Protein AF-0000000072269259 (afdb_homodimer)

Organism: Deinococcus radiodurans (strain ATCC 13939 / DSM 20539 / JCM 16871 / CCUG 27074 / LMG 4051 / NBRC 15346 / NCIMB 9279 / VKM B-1422 / R1) (NCBI:txid243230)

Nearest PDB structures (foldseek):
  3itw-assembly1_A-2  TM=7.228E-01  e=1.023E-06  Micromonospora sp. ML1
  4hc5-assembly2_C  TM=7.328E-01  e=1.085E-06  Sphaerobacter thermophilus DSM 20745
  3itw-assembly1_B-2  TM=7.063E-01  e=7.610E-07  Micromonospora sp. ML1
  2i7r-assembly1_B  TM=7.085E-01  e=9.668E-06  Streptococcus pneumoniae
  2p7m-assembly4_E-3  TM=7.860E-01  e=4.496E-05  Listeria monocytogenes EGD-e

InterPro domains:
  IPR004360 Glyoxalase/fosfomycin resistance/dioxygenase domain [PF00903] (2-115)
  IPR029068 Glyoxalase/Bleomycin resistance protein/Dihydroxybiphenyl dioxygenase [G3DSA:3.10.180.10] (2-119)
  IPR029068 Glyoxalase/Bleomycin resistance protein/Dihydroxybiphenyl dioxygenase [SSF54593] (2-118)
  IPR037523 Vicinal oxygen chelate (VOC), core domain [PS51819] (1-118)
  IPR051785 Methylmalonyl-CoA/ethylmalonyl-CoA epimerase [PTHR43048] (2-118)

Solvent-accessible surface area (backbone atoms only — not comparable to full-atom values): 12601 Å² total; per-residue (Å²): 51,52,58,34,41,31,30,53,28,82,46,59,70,58,44,54,52,52,46,35,75,55,66,28,43,78,76,42,78,44,68,45,96,89,68,35,37,37,35,30,34,34,19,74,89,30,34,43,34,38,30,33,44,90,98,51,72,58,69,58,61,85,48,79,58,30,26,39,32,31,35,32,78,58,47,83,65,46,51,60,54,40,43,75,72,66,41,51,69,80,35,68,83,40,70,37,97,87,62,38,51,26,32,29,30,38,48,87,74,56,36,37,30,36,41,30,42,55,134,51,53,57,34,41,32,31,54,27,83,47,58,71,59,45,53,51,52,46,35,76,57,66,28,43,78,75,42,78,45,69,46,94,89,68,34,38,38,35,31,34,33,19,75,90,31,34,42,34,38,30,34,44,89,97,51,72,58,70,59,62,86,50,78,57,30,26,41,30,31,35,34,79,57,47,83,63,45,51,59,51,41,43,73,71,64,42,51,69,79,36,68,85,39,68,38,98,88,63,40,51,26,33,28,31,40,46,88,72,55,36,38,30,37,41,31,42,54,134

pLDDT: mean 96.37, std 3.42, range [81.69, 98.88]

Foldseek 3Di:
DAAAAEFEDQDVVQLQVQVVLQVWDWPDFDADPVGWTKTWIDQDPYIYIYIHDPPDATDDDQDLVFEAEHEGAPCVVSVVVCVVVPWAWPADWDADPVGWTWTWTAGPRGGIYIYTYDD/DAAAAEFEDQDVVQLQVQVVLQVWDWPDFDADPVGWTKTWIDQDPYIYIYIHDPPDATDDDQDLVFEAEHEGAPCVVSVVVCVVVPWAWPADWDADPVGWTWTWTAGPSGGIYIYTYDD

Sequence (238 aa):
MLKHVSFLTRDLPAILDFYARLGGIVEKDLVTHEGHRRGVIRLGEGKLQFFEVAGETPAPHPHWAEHIALQVRGLRALLPELQAAGVTVTRDLQPSPGGRDMAFVLDPDGRQVELLEADMLKHVSFLTRDLPAILDFYARLGGIVEKDLVTHEGHRRGVIRLGEGKLQFFEVAGETPAPHPHWAEHIALQVRGLRALLPELQAAGVTVTRDLQPSPGGRDMAFVLDPDGRQVELLEAD

Secondary structure (DSSP, 8-state):
-EEEEEEE-S-HHHHHHHHHHTT-EEEEEEE-TTS-EEEEEEETTEEEEEEE-TT-------STTSEEEEEES-HHHHHHHHHHTTPPEEEEEEE-TTSSEEEEEE-TTS-EEEEEE--/-EEEEEEE-S-HHHHHHHHHHTT-EEEEEEE-TTS-EEEEEEETTEEEEEEE-TT-------STTSEEEEEES-HHHHHHHHHHTTPPEEEEEEE-TTSSEEEEEE-TTS-EEEEEE--

Radius of gyration: 17.5 Å; Cα contacts (8 Å, |Δi|>4): 550; chains: 2; bounding box: 45×50×38 Å

Structure (mmCIF, N/CA/C/O backbone):
data_AF-0000000072269259-model_v1
#
loop_
_entity.id
_entity.type
_entity.pdbx_description
1 polymer 'Lactoylglutathione lyase-related protein'
#
loop_
_atom_site.group_PDB
_atom_site.id
_atom_site.type_symbol
_atom_site.label_atom_id
_atom_site.label_alt_id
_atom_site.label_comp_id
_atom_site.label_asym_id
_atom_site.label_entity_id
_atom_site.label_seq_id
_atom_site.pdbx_PDB_ins_code
_atom_site.Cartn_x
_atom_site.Cartn_y
_atom_site.Cartn_z
_atom_site.occupancy
_atom_site.B_iso_or_equiv
_atom_site.auth_seq_id
_atom_site.auth_comp_id
_atom_site.auth_asym_id
_atom_site.auth_atom_id
_atom_site.pdbx_PDB_model_num
ATOM 1 N N . MET A 1 1 ? 2.137 -12.961 4.309 1 95.44 1 MET A N 1
ATOM 2 C CA . MET A 1 1 ? 2.373 -11.766 5.105 1 95.44 1 MET A CA 1
ATOM 3 C C . MET A 1 1 ? 2.752 -10.586 4.215 1 95.44 1 MET A C 1
ATOM 5 O O . MET A 1 1 ? 3.51 -10.742 3.256 1 95.44 1 MET A O 1
ATOM 9 N N . LEU A 1 2 ? 2.258 -9.469 4.555 1 97.94 2 LEU A N 1
ATOM 10 C CA . LEU A 1 2 ? 2.604 -8.266 3.811 1 97.94 2 LEU A CA 1
ATOM 11 C C . LEU A 1 2 ? 4.016 -7.801 4.152 1 97.94 2 LEU A C 1
ATOM 13 O O . LEU A 1 2 ? 4.32 -7.527 5.316 1 97.94 2 LEU A O 1
ATOM 17 N N . LYS A 1 3 ? 4.848 -7.703 3.219 1 97.12 3 LYS A N 1
ATOM 18 C CA . LYS A 1 3 ? 6.223 -7.266 3.449 1 97.12 3 LYS A CA 1
ATOM 19 C C . LYS A 1 3 ? 6.352 -5.754 3.289 1 97.12 3 LYS A C 1
ATOM 21 O O . LYS A 1 3 ? 6.906 -5.078 4.16 1 97.12 3 LYS A O 1
ATOM 26 N N . HIS A 1 4 ? 5.926 -5.305 2.164 1 98.56 4 HIS A N 1
ATOM 27 C CA . HIS A 1 4 ? 5.93 -3.865 1.923 1 98.56 4 HIS A CA 1
ATOM 28 C C . HIS A 1 4 ? 5 -3.496 0.771 1 98.56 4 HIS A C 1
ATOM 30 O O . HIS A 1 4 ? 4.512 -4.375 0.056 1 98.56 4 HIS A O 1
ATOM 36 N N . VAL A 1 5 ? 4.691 -2.273 0.672 1 98.69 5 VAL A N 1
ATOM 37 C CA . VAL A 1 5 ? 4.09 -1.681 -0.519 1 98.69 5 VAL A CA 1
ATOM 38 C C . VAL A 1 5 ? 5.055 -0.672 -1.138 1 98.69 5 VAL A C 1
ATOM 40 O O . VAL A 1 5 ? 5.641 0.153 -0.431 1 98.69 5 VAL A O 1
ATOM 43 N N . SER A 1 6 ? 5.188 -0.76 -2.443 1 98.62 6 SER A N 1
ATOM 44 C CA . SER A 1 6 ? 6.203 0.016 -3.148 1 98.62 6 SER A CA 1
ATOM 45 C C . SER A 1 6 ? 5.566 1.013 -4.109 1 98.62 6 SER A C 1
ATOM 47 O O . SER A 1 6 ? 4.598 0.687 -4.801 1 98.62 6 SER A O 1
ATOM 49 N N . PHE A 1 7 ? 6.207 2.158 -4.164 1 98.19 7 PHE A N 1
ATOM 50 C CA . PHE A 1 7 ? 5.73 3.232 -5.027 1 98.19 7 PHE A CA 1
ATOM 51 C C . PHE A 1 7 ? 6.883 3.855 -5.805 1 98.19 7 PHE A C 1
ATOM 53 O O . PHE A 1 7 ? 8.039 3.783 -5.375 1 98.19 7 PHE A O 1
ATOM 60 N N . LEU A 1 8 ? 6.508 4.465 -6.914 1 97.69 8 LEU A N 1
ATOM 61 C CA . LEU A 1 8 ? 7.422 5.391 -7.57 1 97.69 8 LEU A CA 1
ATOM 62 C C . LEU A 1 8 ? 7.418 6.746 -6.871 1 97.69 8 LEU A C 1
ATOM 64 O O . LEU A 1 8 ? 6.402 7.152 -6.301 1 97.69 8 LEU A O 1
ATOM 68 N N . THR A 1 9 ? 8.5 7.398 -6.941 1 98 9 THR A N 1
ATOM 69 C CA . THR A 1 9 ? 8.602 8.766 -6.441 1 98 9 THR A CA 1
ATOM 70 C C . THR A 1 9 ? 9.445 9.625 -7.379 1 98 9 THR A C 1
ATOM 72 O O . THR A 1 9 ? 10.312 9.109 -8.086 1 98 9 THR A O 1
ATOM 75 N N . ARG A 1 10 ? 9.18 10.906 -7.402 1 97 10 ARG A N 1
ATOM 76 C CA . ARG A 1 10 ? 9.938 11.852 -8.211 1 97 10 ARG A CA 1
ATOM 77 C C . ARG A 1 10 ? 11.156 12.359 -7.449 1 97 10 ARG A C 1
ATOM 79 O O . ARG A 1 10 ? 12.102 12.875 -8.047 1 97 10 ARG A O 1
ATOM 86 N N . ASP A 1 11 ? 11.07 12.281 -6.18 1 97.56 11 ASP A N 1
ATOM 87 C CA . ASP A 1 11 ? 12.078 12.859 -5.297 1 97.56 11 ASP A CA 1
ATOM 88 C C . ASP A 1 11 ? 12.219 12.039 -4.016 1 97.56 11 ASP A C 1
ATOM 90 O O . ASP A 1 11 ? 11.516 12.297 -3.031 1 97.56 11 ASP A O 1
ATOM 94 N N . LEU A 1 12 ? 13.203 11.094 -4.008 1 98.38 12 LEU A N 1
ATOM 95 C CA . LEU A 1 12 ? 13.336 10.117 -2.93 1 98.38 12 LEU A CA 1
ATOM 96 C C . LEU A 1 12 ? 13.641 10.812 -1.605 1 98.38 12 LEU A C 1
ATOM 98 O O . LEU A 1 12 ? 12.984 10.555 -0.596 1 98.38 12 LEU A O 1
ATOM 102 N N . PRO A 1 13 ? 14.562 11.789 -1.557 1 98.19 13 PRO A N 1
ATOM 103 C CA . PRO A 1 13 ? 14.82 12.461 -0.283 1 98.19 13 PRO A CA 1
ATOM 104 C C . PRO A 1 13 ? 13.57 13.141 0.286 1 98.19 13 PRO A C 1
ATOM 106 O O . PRO A 1 13 ? 13.305 13.039 1.485 1 98.19 13 PRO A O 1
ATOM 109 N N . ALA A 1 14 ? 12.773 13.742 -0.505 1 98.19 14 ALA A N 1
ATOM 110 C CA . ALA A 1 14 ? 11.594 14.461 -0.05 1 98.19 14 ALA A CA 1
ATOM 111 C C . ALA A 1 14 ? 10.547 13.508 0.519 1 98.19 14 ALA A C 1
ATOM 113 O O . ALA A 1 14 ? 9.93 13.789 1.548 1 98.19 14 ALA A O 1
ATOM 114 N N . ILE A 1 15 ? 10.375 12.406 -0.165 1 98.62 15 ILE A N 1
ATOM 115 C CA . ILE A 1 15 ? 9.344 11.461 0.26 1 98.62 15 ILE A CA 1
ATOM 116 C C . ILE A 1 15 ? 9.766 10.797 1.568 1 98.62 15 ILE A C 1
ATOM 118 O O . ILE A 1 15 ? 8.938 10.594 2.463 1 98.62 15 ILE A O 1
ATOM 122 N N . LEU A 1 16 ? 11.039 10.438 1.699 1 98.69 16 LEU A N 1
ATOM 123 C CA . LEU A 1 16 ? 11.531 9.828 2.93 1 98.69 16 LEU A CA 1
ATOM 124 C C . LEU A 1 16 ? 11.438 10.805 4.094 1 98.69 16 LEU A C 1
ATOM 126 O O . LEU A 1 16 ? 11.031 10.43 5.199 1 98.69 16 LEU A O 1
ATOM 130 N N . ASP A 1 17 ? 11.758 12.07 3.836 1 98.38 17 ASP A N 1
ATOM 131 C CA . ASP A 1 17 ? 11.656 13.102 4.863 1 98.38 17 ASP A CA 1
ATOM 132 C C . ASP A 1 17 ? 10.219 13.273 5.328 1 98.38 17 ASP A C 1
ATOM 134 O O . ASP A 1 17 ? 9.953 13.406 6.527 1 98.38 17 ASP A O 1
ATOM 138 N N . PHE A 1 18 ? 9.328 13.227 4.406 1 98.75 18 PHE A N 1
ATOM 139 C CA . PHE A 1 18 ? 7.91 13.383 4.715 1 98.75 18 PHE A CA 1
ATOM 140 C C . PHE A 1 18 ? 7.441 12.297 5.676 1 98.75 18 PHE A C 1
ATOM 142 O O . PHE A 1 18 ? 6.867 12.602 6.727 1 98.75 18 PHE A O 1
ATOM 149 N N . TYR A 1 19 ? 7.664 11.07 5.34 1 98.75 19 TYR A N 1
ATOM 150 C CA . TYR A 1 19 ? 7.172 9.977 6.172 1 98.75 19 TYR A CA 1
ATOM 151 C C . TYR A 1 19 ? 7.953 9.883 7.477 1 98.75 19 TYR A C 1
ATOM 153 O O . TYR A 1 19 ? 7.414 9.461 8.5 1 98.75 19 TYR A O 1
ATOM 161 N N . ALA A 1 20 ? 9.242 10.281 7.48 1 98.12 20 ALA A N 1
ATOM 162 C CA . ALA A 1 20 ? 10.008 10.352 8.727 1 98.12 20 ALA A CA 1
ATOM 163 C C . ALA A 1 20 ? 9.375 11.336 9.703 1 98.12 20 ALA A C 1
ATOM 165 O O . ALA A 1 20 ? 9.328 11.086 10.906 1 98.12 20 ALA A O 1
ATOM 166 N N . ARG A 1 21 ? 8.906 12.422 9.188 1 96.88 21 ARG A N 1
ATOM 167 C CA . ARG A 1 21 ? 8.25 13.43 10.008 1 96.88 21 ARG A CA 1
ATOM 168 C C . ARG A 1 21 ? 6.988 12.867 10.664 1 96.88 21 ARG A C 1
ATOM 170 O O . ARG A 1 21 ? 6.555 13.352 11.711 1 96.88 21 ARG A O 1
ATOM 177 N N . LEU A 1 22 ? 6.457 11.852 10.031 1 97.94 22 LEU A N 1
ATOM 178 C CA . LEU A 1 22 ? 5.227 11.25 10.539 1 97.94 22 LEU A CA 1
ATOM 179 C C . LEU A 1 22 ? 5.531 10.055 11.438 1 97.94 22 LEU A C 1
ATOM 181 O O . LEU A 1 22 ? 4.645 9.258 11.734 1 97.94 22 LEU A O 1
ATOM 185 N N . GLY A 1 23 ? 6.762 9.883 11.773 1 96.62 23 GLY A N 1
ATOM 186 C CA . GLY A 1 23 ? 7.152 8.859 12.727 1 96.62 23 GLY A CA 1
ATOM 187 C C . GLY A 1 23 ? 7.832 7.668 12.078 1 96.62 23 GLY A C 1
ATOM 188 O O . GLY A 1 23 ? 8.141 6.676 12.742 1 96.62 23 GLY A O 1
ATOM 189 N N . GLY A 1 24 ? 8.078 7.734 10.82 1 98.19 24 GLY A N 1
ATOM 190 C CA . GLY A 1 24 ? 8.758 6.652 10.125 1 98.19 24 GLY A CA 1
ATOM 191 C C . GLY A 1 24 ? 10.258 6.633 10.383 1 98.19 24 GLY A C 1
ATOM 192 O O . GLY A 1 24 ? 10.844 7.664 10.711 1 98.19 24 GLY A O 1
ATOM 193 N N . ILE A 1 25 ? 10.805 5.422 10.227 1 98.44 25 ILE A N 1
ATOM 194 C CA . ILE A 1 25 ? 12.242 5.227 10.344 1 98.44 25 ILE A CA 1
ATOM 195 C C . ILE A 1 25 ? 12.812 4.816 8.984 1 98.44 25 ILE A C 1
ATOM 197 O O . ILE A 1 25 ? 12.422 3.789 8.422 1 98.44 25 ILE A O 1
ATOM 201 N N . VAL A 1 26 ? 13.75 5.559 8.484 1 98.31 26 VAL A N 1
ATOM 202 C CA . VAL A 1 26 ? 14.398 5.227 7.219 1 98.31 26 VAL A CA 1
ATOM 203 C C . VAL A 1 26 ? 15.352 4.055 7.422 1 98.31 26 VAL A C 1
ATOM 205 O O . VAL A 1 26 ? 16.375 4.188 8.102 1 98.31 26 VAL A O 1
ATOM 208 N N . GLU A 1 27 ? 15.047 2.959 6.801 1 98.12 27 GLU A N 1
ATOM 209 C CA . GLU A 1 27 ? 15.883 1.77 6.945 1 98.12 27 GLU A CA 1
ATOM 210 C C . GLU A 1 27 ? 16.906 1.669 5.816 1 98.12 27 GLU A C 1
ATOM 212 O O . GLU A 1 27 ? 17.984 1.124 6.004 1 98.12 27 GLU A O 1
ATOM 217 N N . LYS A 1 28 ? 16.469 2.111 4.664 1 96.94 28 LYS A N 1
ATOM 218 C CA . LYS A 1 28 ? 17.344 2.057 3.494 1 96.94 28 LYS A CA 1
ATOM 219 C C . LYS A 1 28 ? 17.234 3.334 2.666 1 96.94 28 LYS A C 1
ATOM 221 O O . LYS A 1 28 ? 16.156 3.932 2.576 1 96.94 28 LYS A O 1
ATOM 226 N N . ASP A 1 29 ? 18.234 3.766 2.189 1 97.5 29 ASP A N 1
ATOM 227 C CA . ASP A 1 29 ? 18.422 4.812 1.189 1 97.5 29 ASP A CA 1
ATOM 228 C C . ASP A 1 29 ? 19.672 4.574 0.362 1 97.5 29 ASP A C 1
ATOM 230 O O . ASP A 1 29 ? 20.781 4.957 0.771 1 97.5 29 ASP A O 1
ATOM 234 N N . LEU A 1 30 ? 19.344 3.959 -0.812 1 96.31 30 LEU A N 1
ATOM 235 C CA . LEU A 1 30 ? 20.516 3.477 -1.545 1 96.31 30 LEU A CA 1
ATOM 236 C C . LEU A 1 30 ? 20.234 3.414 -3.041 1 96.31 30 LEU A C 1
ATOM 238 O O . LEU A 1 30 ? 19.094 3.625 -3.471 1 96.31 30 LEU A O 1
ATOM 242 N N . VAL A 1 31 ? 21.328 3.146 -3.76 1 95.25 31 VAL A N 1
ATOM 243 C CA . VAL A 1 31 ? 21.219 2.863 -5.188 1 95.25 31 VAL A CA 1
ATOM 244 C C . VAL A 1 31 ? 21.312 1.357 -5.426 1 95.25 31 VAL A C 1
ATOM 246 O O . VAL A 1 31 ? 22.266 0.712 -4.961 1 95.25 31 VAL A O 1
ATOM 249 N N . THR A 1 32 ? 20.328 0.814 -6.129 1 92.38 32 THR A N 1
ATOM 250 C CA . THR A 1 32 ? 20.328 -0.62 -6.402 1 92.38 32 THR A CA 1
ATOM 251 C C . THR A 1 32 ? 21.406 -0.987 -7.418 1 92.38 32 THR A C 1
ATOM 253 O O . THR A 1 32 ? 22.016 -0.108 -8.023 1 92.38 32 THR A O 1
ATOM 256 N N . HIS A 1 33 ? 21.547 -2.277 -7.59 1 88.94 33 HIS A N 1
ATOM 257 C CA . HIS A 1 33 ? 22.5 -2.766 -8.57 1 88.94 33 HIS A CA 1
ATOM 258 C C . HIS A 1 33 ? 22.094 -2.363 -9.984 1 88.94 33 HIS A C 1
ATOM 260 O O . HIS A 1 33 ? 22.953 -2.195 -10.859 1 88.94 33 HIS A O 1
ATOM 266 N N . GLU A 1 34 ? 20.844 -2.203 -10.234 1 88.19 34 GLU A N 1
ATOM 267 C CA . GLU A 1 34 ? 20.312 -1.843 -11.539 1 88.19 34 GLU A CA 1
ATOM 268 C C . GLU A 1 34 ? 20.406 -0.338 -11.781 1 88.19 34 GLU A C 1
ATOM 270 O O . GLU A 1 34 ? 20.078 0.144 -12.867 1 88.19 34 GLU A O 1
ATOM 275 N N . GLY A 1 35 ? 20.797 0.452 -10.734 1 90.75 35 GLY A N 1
ATOM 276 C CA . GLY A 1 35 ? 21.031 1.878 -10.898 1 90.75 35 GLY A CA 1
ATOM 277 C C . GLY A 1 35 ? 19.844 2.729 -10.461 1 90.75 35 GLY A C 1
ATOM 278 O O . GLY A 1 35 ? 19.828 3.938 -10.703 1 90.75 35 GLY A O 1
ATOM 279 N N . HIS A 1 36 ? 18.891 2.145 -9.836 1 94.12 36 HIS A N 1
ATOM 280 C CA . HIS A 1 36 ? 17.734 2.896 -9.336 1 94.12 36 HIS A CA 1
ATOM 281 C C . HIS A 1 36 ? 17.953 3.307 -7.879 1 94.12 36 HIS A C 1
ATOM 283 O O . HIS A 1 36 ? 18.547 2.564 -7.102 1 94.12 36 HIS A O 1
ATOM 289 N N . ARG A 1 37 ? 17.516 4.453 -7.539 1 97.56 37 ARG A N 1
ATOM 290 C CA . ARG A 1 37 ? 17.5 4.82 -6.129 1 97.56 37 ARG A CA 1
ATOM 291 C C . ARG A 1 37 ? 16.297 4.203 -5.418 1 97.56 37 ARG A C 1
ATOM 293 O O . ARG A 1 37 ? 15.18 4.219 -5.949 1 97.56 37 ARG A O 1
ATOM 300 N N . ARG A 1 38 ? 16.594 3.684 -4.297 1 98.25 38 ARG A N 1
ATOM 301 C CA . ARG A 1 38 ? 15.57 2.982 -3.529 1 98.25 38 ARG A CA 1
ATOM 302 C C . ARG A 1 38 ? 15.625 3.379 -2.057 1 98.25 38 ARG A C 1
ATOM 304 O O . ARG A 1 38 ? 16.703 3.486 -1.478 1 98.25 38 ARG A O 1
ATOM 311 N N . GLY A 1 39 ? 14.484 3.646 -1.492 1 98.69 39 GLY A N 1
ATOM 312 C CA . GLY A 1 39 ? 1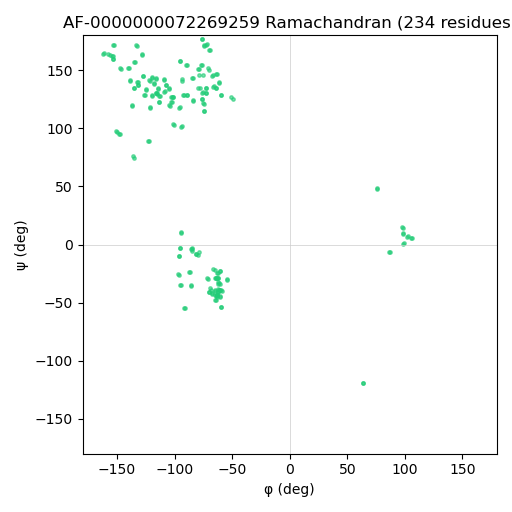4.336 3.896 -0.067 1 98.69 39 GLY A CA 1
ATOM 313 C C . GLY A 1 39 ? 13.266 3.033 0.583 1 98.69 39 GLY A C 1
ATOM 314 O O . GLY A 1 39 ? 12.25 2.729 -0.036 1 98.69 39 GLY A O 1
ATOM 315 N N . VAL A 1 40 ? 13.539 2.668 1.825 1 98.69 40 VAL A N 1
ATOM 316 C CA . VAL A 1 40 ? 12.57 1.922 2.621 1 98.69 40 VAL A CA 1
ATOM 317 C C . VAL A 1 40 ? 12.328 2.641 3.945 1 98.69 40 VAL A C 1
ATOM 319 O O . VAL A 1 40 ? 13.273 3.016 4.641 1 98.69 40 VAL A O 1
ATOM 322 N N . ILE A 1 41 ? 11.117 2.846 4.223 1 98.69 41 ILE A N 1
ATOM 323 C CA . ILE A 1 41 ? 10.742 3.479 5.48 1 98.69 41 ILE A CA 1
ATOM 324 C C . ILE A 1 41 ? 9.859 2.529 6.293 1 98.69 41 ILE A C 1
ATOM 326 O O . ILE A 1 41 ? 8.898 1.969 5.766 1 98.69 41 ILE A O 1
ATOM 330 N N . ARG A 1 42 ? 10.242 2.312 7.543 1 98.5 42 ARG A N 1
ATOM 331 C CA . ARG A 1 42 ? 9.469 1.483 8.469 1 98.5 42 ARG A CA 1
ATOM 332 C C . ARG A 1 42 ? 8.492 2.328 9.273 1 98.5 42 ARG A C 1
ATOM 334 O O . ARG A 1 42 ? 8.867 3.354 9.844 1 98.5 42 ARG A O 1
ATOM 341 N N . LEU A 1 43 ? 7.332 1.938 9.273 1 97.62 43 LEU A N 1
ATOM 342 C CA . LEU A 1 43 ? 6.254 2.537 10.047 1 97.62 43 LEU A CA 1
ATOM 343 C C . LEU A 1 43 ? 5.609 1.507 10.969 1 97.62 43 LEU A C 1
ATOM 345 O O . LEU A 1 43 ? 4.617 0.871 10.602 1 97.62 43 LEU A O 1
ATOM 349 N N . GLY A 1 44 ? 6.145 1.371 12.211 1 95.62 44 GLY A N 1
ATOM 350 C CA . GLY A 1 44 ? 5.789 0.233 13.039 1 95.62 44 GLY A CA 1
ATOM 351 C C . GLY A 1 44 ? 6.227 -1.096 12.453 1 95.62 44 GLY A C 1
ATOM 352 O O . GLY A 1 44 ? 7.398 -1.277 12.117 1 95.62 44 GLY A O 1
ATOM 353 N N . GLU A 1 45 ? 5.328 -1.908 12.203 1 94.31 45 GLU A N 1
ATOM 354 C CA . GLU A 1 45 ? 5.656 -3.213 11.641 1 94.31 45 GLU A CA 1
ATOM 355 C C . GLU A 1 45 ? 5.508 -3.207 10.117 1 94.31 45 GLU A C 1
ATOM 357 O O . GLU A 1 45 ? 5.836 -4.191 9.453 1 94.31 45 GLU A O 1
ATOM 362 N N . GLY A 1 46 ? 4.953 -2.172 9.633 1 97.12 46 GLY A N 1
ATOM 363 C CA . GLY A 1 46 ? 4.766 -2.061 8.195 1 97.12 46 GLY A CA 1
ATOM 364 C C . GLY A 1 46 ? 5.875 -1.29 7.508 1 97.12 46 GLY A C 1
ATOM 365 O O . GLY A 1 46 ? 6.613 -0.541 8.156 1 97.12 46 GLY A O 1
ATOM 366 N N . LYS A 1 47 ? 6.047 -1.522 6.188 1 98.38 47 LYS A N 1
ATOM 367 C CA . LYS A 1 47 ? 7.078 -0.845 5.41 1 98.38 47 LYS A CA 1
ATOM 368 C C . LYS A 1 47 ? 6.512 -0.295 4.105 1 98.38 47 LYS A C 1
ATOM 370 O O . LYS A 1 47 ? 5.691 -0.946 3.457 1 98.38 47 LYS A O 1
ATOM 375 N N . LEU A 1 48 ? 6.945 0.824 3.799 1 98.88 48 LEU A N 1
ATOM 376 C CA . LEU A 1 48 ? 6.801 1.396 2.465 1 98.88 48 LEU A CA 1
ATOM 377 C C . LEU A 1 48 ? 8.141 1.446 1.747 1 98.88 48 LEU A C 1
ATOM 379 O O . LEU A 1 48 ? 9.18 1.708 2.369 1 98.88 48 LEU A O 1
ATOM 383 N N . GLN A 1 49 ? 8.109 1.195 0.521 1 98.81 49 GLN A N 1
ATOM 384 C CA . GLN A 1 49 ? 9.266 1.301 -0.357 1 98.81 49 GLN A CA 1
ATOM 385 C C . GLN A 1 49 ? 9.023 2.312 -1.473 1 98.81 49 GLN A C 1
ATOM 387 O O . GLN A 1 49 ? 7.902 2.436 -1.971 1 98.81 49 GLN A O 1
ATOM 392 N N . PHE A 1 50 ? 10.086 2.994 -1.791 1 98.62 50 PHE A N 1
ATOM 393 C CA . PHE A 1 50 ? 10.008 3.979 -2.865 1 98.62 50 PHE A CA 1
ATOM 394 C C . PHE A 1 50 ? 11.164 3.807 -3.844 1 98.62 50 PHE A C 1
ATOM 396 O O . PHE A 1 50 ? 12.305 3.592 -3.432 1 98.62 50 PHE A O 1
ATOM 403 N N . PHE A 1 51 ? 10.812 3.912 -5.109 1 98.19 51 PHE A N 1
ATOM 404 C CA . PHE A 1 51 ? 11.812 3.904 -6.176 1 98.19 51 PHE A CA 1
ATOM 405 C C . PHE A 1 51 ? 11.812 5.234 -6.918 1 98.19 51 PHE A C 1
ATOM 407 O O . PHE A 1 51 ? 10.758 5.734 -7.316 1 98.19 51 PHE A O 1
ATOM 414 N N . GLU A 1 52 ? 12.93 5.758 -7.059 1 97.81 52 GLU A N 1
ATOM 415 C CA . GLU A 1 52 ? 13.164 6.852 -8 1 97.81 52 GLU A CA 1
ATOM 416 C C . GLU A 1 52 ? 13.828 6.344 -9.281 1 97.81 52 GLU A C 1
ATOM 418 O O . GLU A 1 52 ? 15.008 6 -9.273 1 97.81 52 GLU A O 1
ATOM 423 N N . VAL A 1 53 ? 13.031 6.246 -10.32 1 95.88 53 VAL A N 1
ATOM 424 C CA . VAL A 1 53 ? 13.484 5.68 -11.586 1 95.88 53 VAL A CA 1
ATOM 425 C C . VAL A 1 53 ? 13.5 6.762 -12.664 1 95.88 53 VAL A C 1
ATOM 427 O O . VAL A 1 53 ? 12.484 7.426 -12.898 1 95.88 53 VAL A O 1
ATOM 430 N N . ALA A 1 54 ? 14.602 6.871 -13.305 1 92.5 54 ALA A N 1
ATOM 431 C CA . ALA A 1 54 ? 14.758 7.906 -14.328 1 92.5 54 ALA A CA 1
ATOM 432 C C . ALA A 1 54 ? 13.727 7.738 -15.438 1 92.5 54 ALA A C 1
ATOM 434 O O . ALA A 1 54 ? 13.539 6.633 -15.961 1 92.5 54 ALA A O 1
ATOM 435 N N . GLY A 1 55 ? 13.047 8.82 -15.719 1 91.94 55 GLY A N 1
ATOM 436 C CA . GLY A 1 55 ? 12.102 8.805 -16.828 1 91.94 55 GLY A CA 1
ATOM 437 C C . GLY A 1 55 ? 10.719 8.328 -16.422 1 91.94 55 GLY A C 1
ATOM 438 O O . GLY A 1 55 ? 9.789 8.328 -17.234 1 91.94 55 GLY A O 1
ATOM 439 N N . GLU A 1 56 ? 10.641 7.867 -15.141 1 93.19 56 GLU A N 1
ATOM 440 C CA . GLU A 1 56 ? 9.352 7.395 -14.641 1 93.19 56 GLU A CA 1
ATOM 441 C C . GLU A 1 56 ? 8.75 8.375 -13.633 1 93.19 56 GLU A C 1
ATOM 443 O O . GLU A 1 56 ? 9.469 8.938 -12.805 1 93.19 56 GLU A O 1
ATOM 448 N N . THR A 1 57 ? 7.445 8.594 -13.789 1 91.69 57 THR A N 1
ATOM 449 C CA . THR A 1 57 ? 6.762 9.531 -12.898 1 91.69 57 THR A CA 1
ATOM 450 C C . THR A 1 57 ? 5.574 8.859 -12.219 1 91.69 57 THR A C 1
ATOM 452 O O . THR A 1 57 ? 4.77 8.188 -12.875 1 91.69 57 THR A O 1
ATOM 455 N N . PRO A 1 58 ? 5.52 9.094 -10.898 1 93.06 58 PRO A N 1
ATOM 456 C CA . PRO A 1 58 ? 4.316 8.594 -10.234 1 93.06 58 PRO A CA 1
ATOM 457 C C . PRO A 1 58 ? 3.041 9.273 -10.727 1 93.06 58 PRO A C 1
ATOM 459 O O . PRO A 1 58 ? 3.068 10.445 -11.102 1 93.06 58 PRO A O 1
ATOM 462 N N . ALA A 1 59 ? 1.99 8.508 -10.742 1 90.12 59 ALA A N 1
ATOM 463 C CA . ALA A 1 59 ? 0.664 9.031 -11.055 1 90.12 59 ALA A CA 1
ATOM 464 C C . ALA A 1 59 ? -0.383 8.492 -10.086 1 90.12 59 ALA A C 1
ATOM 466 O O . ALA A 1 59 ? -1.219 7.664 -10.461 1 90.12 59 ALA A O 1
ATOM 467 N N . PRO A 1 60 ? -0.337 9.031 -8.914 1 90.31 60 PRO A N 1
ATOM 468 C CA . PRO A 1 60 ? -1.323 8.508 -7.965 1 90.31 60 PRO A CA 1
ATOM 469 C C . PRO A 1 60 ? -2.758 8.852 -8.359 1 90.31 60 PRO A C 1
ATOM 471 O O . PRO A 1 60 ? -3.004 9.891 -8.977 1 90.31 60 PRO A O 1
ATOM 474 N N . HIS A 1 61 ? -3.584 7.859 -8.016 1 88.81 61 HIS A N 1
ATOM 475 C CA . HIS A 1 61 ? -5.008 8.109 -8.219 1 88.81 61 HIS A CA 1
ATOM 476 C C . HIS A 1 61 ? -5.512 9.203 -7.285 1 88.81 61 HIS A C 1
ATOM 478 O O . HIS A 1 61 ? -5.227 9.18 -6.086 1 88.81 61 HIS A O 1
ATOM 484 N N . PRO A 1 62 ? -6.285 10.102 -7.789 1 86.38 62 PRO A N 1
ATOM 485 C CA . PRO A 1 62 ? -6.672 11.273 -6.996 1 86.38 62 PRO A CA 1
ATOM 486 C C . PRO A 1 62 ? -7.793 10.969 -6.008 1 86.38 62 PRO A C 1
ATOM 488 O O . PRO A 1 62 ? -8.086 11.781 -5.129 1 86.38 62 PRO A O 1
ATOM 491 N N . HIS A 1 63 ? -8.359 9.859 -6.09 1 91.12 63 HIS A N 1
ATOM 492 C CA . HIS A 1 63 ? -9.523 9.531 -5.27 1 91.12 63 HIS A CA 1
ATOM 493 C C . HIS A 1 63 ? -9.117 9.242 -3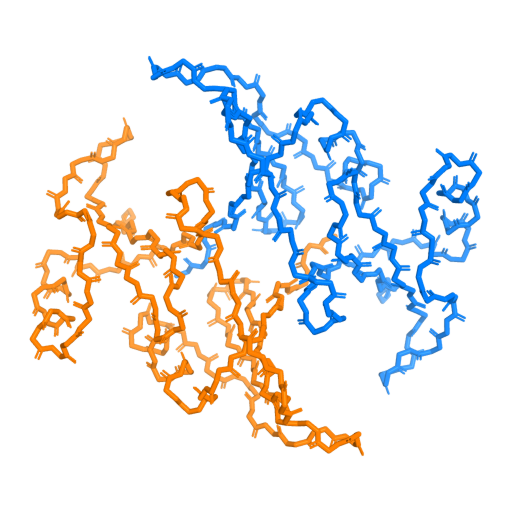.83 1 91.12 63 HIS A C 1
ATOM 495 O O . HIS A 1 63 ? -8.102 8.594 -3.586 1 91.12 63 HIS A O 1
ATOM 501 N N . TRP A 1 64 ? -9.969 9.617 -2.906 1 90 64 TRP A N 1
ATOM 502 C CA . TRP A 1 64 ? -9.695 9.477 -1.481 1 90 64 TRP A CA 1
ATOM 503 C C . TRP A 1 64 ? -9.57 8 -1.099 1 90 64 TRP A C 1
ATOM 505 O O . TRP A 1 64 ? -8.883 7.664 -0.129 1 90 64 TRP A O 1
ATOM 515 N N . ALA A 1 65 ? -10.242 7.199 -1.822 1 94.75 65 ALA A N 1
ATOM 516 C CA . ALA A 1 65 ? -10.258 5.77 -1.52 1 94.75 65 ALA A CA 1
ATOM 517 C C . ALA A 1 65 ? -8.875 5.148 -1.706 1 94.75 65 ALA A C 1
ATOM 519 O O . ALA A 1 65 ? -8.602 4.062 -1.188 1 94.75 65 ALA A O 1
ATOM 520 N N . GLU A 1 66 ? -8.016 5.77 -2.482 1 96.75 66 GLU A N 1
ATOM 521 C CA . GLU A 1 66 ? -6.613 5.391 -2.613 1 96.75 66 GLU A CA 1
ATOM 522 C C . GLU A 1 66 ? -5.734 6.191 -1.657 1 96.75 66 GLU A C 1
ATOM 524 O O . GLU A 1 66 ? -5.48 7.375 -1.887 1 96.75 66 GLU A O 1
ATOM 529 N N . HIS A 1 67 ? -5.363 5.496 -0.554 1 98.25 67 HIS A N 1
ATOM 530 C CA . HIS A 1 67 ? -4.602 6.254 0.433 1 98.25 67 HIS A CA 1
ATOM 531 C C . HIS A 1 67 ? -3.721 5.336 1.272 1 98.25 67 HIS A C 1
ATOM 533 O O . HIS A 1 67 ? -3.893 4.113 1.252 1 98.25 67 HIS A O 1
ATOM 539 N N . ILE A 1 68 ? -2.746 5.934 1.93 1 98.69 68 ILE A N 1
ATOM 540 C CA . ILE A 1 68 ? -1.93 5.32 2.971 1 98.69 68 ILE A CA 1
ATOM 541 C C . ILE A 1 68 ? -2.383 5.816 4.344 1 98.69 68 ILE A C 1
ATOM 543 O O . ILE A 1 68 ? -2.391 7.02 4.602 1 98.69 68 ILE A O 1
ATOM 547 N N . ALA A 1 69 ? -2.748 4.902 5.199 1 98.44 69 ALA A N 1
ATOM 548 C CA . ALA A 1 69 ? -3.248 5.309 6.508 1 98.44 69 ALA A CA 1
ATOM 549 C C . ALA A 1 69 ? -2.184 5.113 7.586 1 98.44 69 ALA A C 1
ATOM 551 O O . ALA A 1 69 ? -1.638 4.016 7.734 1 98.44 69 ALA A O 1
ATOM 552 N N . LEU A 1 70 ? -1.953 6.145 8.297 1 98.44 70 LEU A N 1
ATOM 553 C CA . LEU A 1 70 ? -0.971 6.121 9.383 1 98.44 70 LEU A CA 1
ATOM 554 C C . LEU A 1 70 ? -1.617 6.492 10.711 1 98.44 70 LEU A C 1
ATOM 556 O O . LEU A 1 70 ? -2.473 7.379 10.766 1 98.44 70 LEU A O 1
ATOM 560 N N . GLN A 1 71 ? -1.185 5.82 11.688 1 97.94 71 GLN A N 1
ATOM 561 C CA . GLN A 1 71 ? -1.452 6.281 13.047 1 97.94 71 GLN A CA 1
ATOM 562 C C . GLN A 1 71 ? -0.348 7.215 13.539 1 97.94 71 GLN A C 1
ATOM 564 O O . GLN A 1 71 ? 0.836 6.879 13.453 1 97.94 71 GLN A O 1
ATOM 569 N N . VAL A 1 72 ? -0.737 8.352 14.031 1 98.06 72 VAL A N 1
ATOM 570 C CA . VAL A 1 72 ? 0.221 9.328 14.531 1 98.06 72 VAL A CA 1
ATOM 571 C C . VAL A 1 72 ? -0.172 9.766 15.938 1 98.06 72 VAL A C 1
ATOM 573 O O . VAL A 1 72 ? -1.288 9.5 16.391 1 98.06 72 VAL A O 1
ATOM 576 N N . ARG A 1 73 ? 0.769 10.375 16.625 1 96.38 73 ARG A N 1
ATOM 577 C CA . ARG A 1 73 ? 0.495 10.93 17.953 1 96.38 73 ARG A CA 1
ATOM 578 C C . ARG A 1 73 ? 0.486 12.453 17.906 1 96.38 73 ARG A C 1
ATOM 580 O O . ARG A 1 73 ? 1.366 13.07 17.297 1 96.38 73 ARG A O 1
ATOM 587 N N . GLY A 1 74 ? -0.57 12.984 18.5 1 97.38 74 GLY A N 1
ATOM 588 C CA . GLY A 1 74 ? -0.65 14.43 18.578 1 97.38 74 GLY A CA 1
ATOM 589 C C . GLY A 1 74 ? -1.025 15.086 17.266 1 97.38 74 GLY A C 1
ATOM 590 O O . GLY A 1 74 ? -0.373 16.047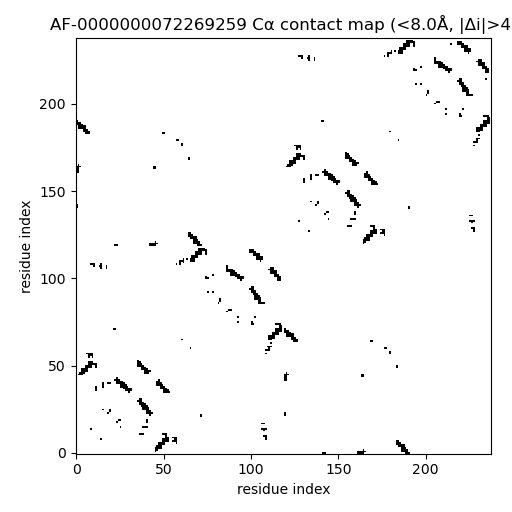 16.828 1 97.38 74 GLY A O 1
ATOM 591 N N . LEU A 1 75 ? -2.055 14.547 16.688 1 98.31 75 LEU A N 1
ATOM 592 C CA . LEU A 1 75 ? -2.471 15 15.375 1 98.31 75 LEU A CA 1
ATOM 593 C C . LEU A 1 75 ? -2.865 16.469 15.398 1 98.31 75 LEU A C 1
ATOM 595 O O . LEU A 1 75 ? -2.557 17.219 14.469 1 98.31 75 LEU A O 1
ATOM 599 N N . ARG A 1 76 ? -3.512 16.906 16.406 1 98.06 76 ARG A N 1
ATOM 600 C CA . ARG A 1 76 ? -3.988 18.281 16.5 1 98.06 76 ARG A CA 1
ATOM 601 C C . ARG A 1 76 ? -2.826 19.266 16.453 1 98.06 76 ARG A C 1
ATOM 603 O O . ARG A 1 76 ? -2.959 20.359 15.914 1 98.06 76 ARG A O 1
ATOM 610 N N . ALA A 1 77 ? -1.726 18.875 17 1 97.88 77 ALA A N 1
ATOM 611 C CA . ALA A 1 77 ? -0.538 19.734 16.969 1 97.88 77 ALA A CA 1
ATOM 612 C C . ALA A 1 77 ? 0.248 19.516 15.672 1 97.88 77 ALA A C 1
ATOM 614 O O . ALA A 1 77 ? 0.838 20.453 15.133 1 97.88 77 ALA A O 1
ATOM 615 N N . LEU A 1 78 ? 0.25 18.328 15.219 1 98 78 LEU A N 1
ATOM 616 C CA . LEU A 1 78 ? 1.037 17.938 14.055 1 98 78 LEU A CA 1
ATOM 617 C C . LEU A 1 78 ? 0.484 18.562 12.781 1 98 78 LEU A C 1
ATOM 619 O O . LEU A 1 78 ? 1.248 19 11.914 1 98 78 LEU A O 1
ATOM 623 N N . LEU A 1 79 ? -0.801 18.672 12.633 1 98.44 79 LEU A N 1
ATOM 624 C CA . LEU A 1 79 ? -1.441 19.062 11.383 1 98.44 79 LEU A CA 1
ATOM 625 C C . LEU A 1 79 ? -1.072 20.5 11.016 1 98.44 79 LEU A C 1
ATOM 627 O O . LEU A 1 79 ? -0.629 20.766 9.898 1 98.44 79 LEU A O 1
ATOM 631 N N . PRO A 1 80 ? -1.158 21.438 11.945 1 98.06 80 PRO A N 1
ATOM 632 C CA . PRO A 1 80 ? -0.731 22.797 11.617 1 98.06 80 PRO A CA 1
ATOM 633 C C . PRO A 1 80 ? 0.751 22.875 11.258 1 98.06 80 PRO A C 1
ATOM 635 O O . PRO A 1 80 ? 1.146 23.703 10.43 1 98.06 80 PRO A O 1
ATOM 638 N N . GLU A 1 81 ? 1.549 22.078 11.867 1 97.94 81 GLU A N 1
ATOM 639 C CA . GLU A 1 81 ? 2.973 22.047 11.539 1 97.94 81 GLU A CA 1
ATOM 640 C C . GLU A 1 81 ? 3.199 21.594 10.102 1 97.94 81 GLU A C 1
ATOM 642 O O . GLU A 1 81 ? 4.043 22.15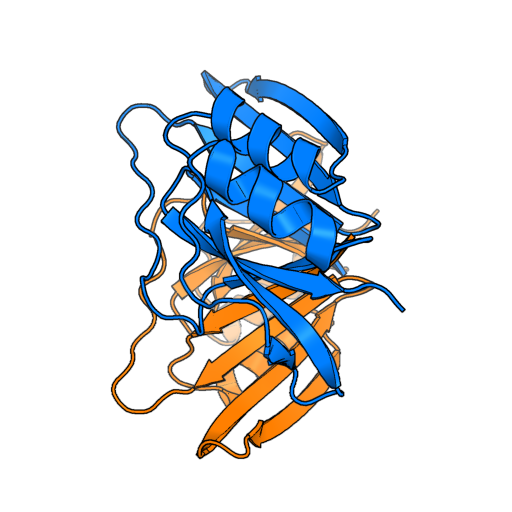6 9.398 1 97.94 81 GLU A O 1
ATOM 647 N N . LEU A 1 82 ? 2.48 20.609 9.766 1 98.12 82 LEU A N 1
ATOM 648 C CA . LEU A 1 82 ? 2.586 20.109 8.398 1 98.12 82 LEU A CA 1
ATOM 649 C C . LEU A 1 82 ? 2.143 21.172 7.395 1 98.12 82 LEU A C 1
ATOM 651 O O . LEU A 1 82 ? 2.801 21.375 6.375 1 98.12 82 LEU A O 1
ATOM 655 N N . GLN A 1 83 ? 1.092 21.812 7.695 1 97.88 83 GLN A N 1
ATOM 656 C CA . GLN A 1 83 ? 0.588 22.875 6.824 1 97.88 83 GLN A CA 1
ATOM 657 C C . GLN A 1 83 ? 1.61 24 6.68 1 97.88 83 GLN A C 1
ATOM 659 O O . GLN A 1 83 ? 1.854 24.484 5.57 1 97.88 83 GLN A O 1
ATOM 664 N N . ALA A 1 84 ? 2.17 24.375 7.75 1 97.88 84 ALA A N 1
ATOM 665 C CA . ALA A 1 84 ? 3.172 25.438 7.746 1 97.88 84 ALA A CA 1
ATOM 666 C C . ALA A 1 84 ? 4.387 25.031 6.91 1 97.88 84 ALA A C 1
ATOM 668 O O . ALA A 1 84 ? 5.047 25.891 6.324 1 97.88 84 ALA A O 1
ATOM 669 N N . ALA A 1 85 ? 4.582 23.75 6.879 1 97.56 85 ALA A N 1
ATOM 670 C CA . ALA A 1 85 ? 5.711 23.219 6.117 1 97.56 85 ALA A CA 1
ATOM 671 C C . ALA A 1 85 ? 5.352 23.047 4.645 1 97.56 85 ALA A C 1
ATOM 673 O O . ALA A 1 85 ? 6.16 22.562 3.855 1 97.56 85 ALA A O 1
ATOM 674 N N . GLY A 1 86 ? 4.121 23.328 4.312 1 97.88 86 GLY A N 1
ATOM 675 C CA . GLY A 1 86 ? 3.736 23.328 2.91 1 97.88 86 GLY A CA 1
ATOM 676 C C . GLY A 1 86 ? 2.988 22.078 2.498 1 97.88 86 GLY A C 1
ATOM 677 O O . GLY A 1 86 ? 2.727 21.859 1.312 1 97.88 86 GLY A O 1
ATOM 678 N N . VAL A 1 87 ? 2.668 21.25 3.408 1 98.44 87 VAL A N 1
ATOM 679 C CA . VAL A 1 87 ? 1.915 20.031 3.107 1 98.44 87 VAL A CA 1
ATOM 680 C C . VAL A 1 87 ? 0.449 20.391 2.859 1 98.44 87 VAL A C 1
ATOM 682 O O . VAL A 1 87 ? -0.163 21.109 3.643 1 98.44 87 VAL A O 1
ATOM 685 N N . THR A 1 88 ? -0.095 19.891 1.78 1 98.06 88 THR A N 1
ATOM 686 C CA . THR A 1 88 ? -1.492 20.125 1.441 1 98.06 88 THR A CA 1
ATOM 687 C C . THR A 1 88 ? -2.416 19.266 2.303 1 98.06 88 THR A C 1
ATOM 689 O O . THR A 1 88 ? -2.275 18.047 2.344 1 98.06 88 THR A O 1
ATOM 692 N N . VAL A 1 89 ? -3.326 19.922 2.951 1 98.06 89 VAL A N 1
ATOM 693 C CA . VAL A 1 89 ? -4.379 19.25 3.701 1 98.06 89 VAL A CA 1
ATOM 694 C C . VAL A 1 89 ? -5.637 19.141 2.842 1 98.06 89 VAL A C 1
ATOM 696 O O . VAL A 1 89 ? -6.219 20.141 2.443 1 98.06 89 VAL A O 1
ATOM 699 N N . THR A 1 90 ? -6.047 17.953 2.564 1 98 90 THR A N 1
ATOM 700 C CA . THR A 1 90 ? -7.195 17.781 1.685 1 98 90 THR A CA 1
ATOM 701 C C . THR A 1 90 ? -8.469 17.578 2.496 1 98 90 THR A C 1
ATOM 703 O O . THR A 1 90 ? -9.578 17.75 1.975 1 98 90 THR A O 1
ATOM 706 N N . ARG A 1 91 ? -8.391 17.109 3.668 1 97.38 91 ARG A N 1
ATOM 707 C CA . ARG A 1 91 ? -9.461 17.047 4.652 1 97.38 91 ARG A CA 1
ATOM 708 C C . ARG A 1 91 ? -8.969 17.453 6.035 1 97.38 91 ARG A C 1
ATOM 710 O O . ARG A 1 91 ? -8.102 16.797 6.613 1 97.38 91 ARG A O 1
ATOM 717 N N . ASP A 1 92 ? -9.578 18.438 6.469 1 98 92 ASP A N 1
ATOM 718 C CA . ASP A 1 92 ? -9.125 18.984 7.746 1 98 92 ASP A CA 1
ATOM 719 C C . ASP A 1 92 ? -9.555 18.094 8.906 1 98 92 ASP A C 1
ATOM 721 O O . ASP A 1 92 ? -10.32 17.141 8.719 1 98 92 ASP A O 1
ATOM 725 N N . LEU A 1 93 ? -9.016 18.453 10.07 1 98.12 93 LEU A N 1
ATOM 726 C CA . LEU A 1 93 ? -9.25 17.672 11.289 1 98.12 93 LEU A CA 1
ATOM 727 C C . LEU A 1 93 ? -10.734 17.422 11.492 1 98.12 93 LEU A C 1
ATOM 729 O O . LEU A 1 93 ? -11.539 18.359 11.477 1 98.12 93 LEU A O 1
ATOM 733 N N . GLN A 1 94 ? -11.062 16.234 11.656 1 97.44 94 GLN A N 1
ATOM 734 C CA . GLN A 1 94 ? -12.438 15.82 11.891 1 97.44 94 GLN A CA 1
ATOM 735 C C . GLN A 1 94 ? -12.492 14.453 12.578 1 97.44 94 GLN A C 1
ATOM 737 O O . GLN A 1 94 ? -11.508 13.719 12.586 1 97.44 94 GLN A O 1
ATOM 742 N N . PRO A 1 95 ? -13.641 14.109 13.148 1 95.31 95 PRO A N 1
ATOM 743 C CA . PRO A 1 95 ? -13.742 12.766 13.727 1 95.31 95 PRO A CA 1
ATOM 744 C C . PRO A 1 95 ? -13.836 11.672 12.656 1 95.31 95 PRO A C 1
ATOM 746 O O . PRO A 1 95 ? -14.5 11.867 11.633 1 95.31 95 PRO A O 1
ATOM 749 N N . SER A 1 96 ? -13.086 10.656 12.867 1 92.62 96 SER A N 1
ATOM 750 C CA . SER A 1 96 ? -13.289 9.461 12.055 1 92.62 96 SER A CA 1
ATOM 751 C C . SER A 1 96 ? -14.609 8.773 12.398 1 92.62 96 SER A C 1
ATOM 753 O O . SER A 1 96 ? -15.266 9.133 13.383 1 92.62 96 SER A O 1
ATOM 755 N N . PRO A 1 97 ? -15.008 7.836 11.562 1 83.62 97 PRO A N 1
ATOM 756 C CA . PRO A 1 97 ? -16.188 7.055 11.953 1 83.62 97 PRO A CA 1
ATOM 757 C C . PRO A 1 97 ? -16.031 6.41 13.328 1 83.62 97 PRO A C 1
ATOM 759 O O . PRO A 1 97 ? -17.016 6.238 14.047 1 83.62 97 PRO A O 1
ATOM 762 N N . GLY A 1 98 ? -14.836 6.074 13.734 1 86.75 98 GLY A N 1
ATOM 763 C CA . GLY A 1 98 ? -14.578 5.469 15.039 1 86.75 98 GLY A CA 1
ATOM 764 C C . GLY A 1 98 ? -14.422 6.488 16.141 1 86.75 98 GLY A C 1
ATOM 765 O O . GLY A 1 98 ? -14.188 6.125 17.297 1 86.75 98 GLY A O 1
ATOM 766 N N . GLY A 1 99 ? -14.422 7.762 15.789 1 90.38 99 GLY A N 1
ATOM 767 C CA . GLY A 1 99 ? -14.438 8.812 16.797 1 90.38 99 GLY A CA 1
ATOM 768 C C . GLY A 1 99 ? -13.062 9.398 17.062 1 90.38 99 GLY A C 1
ATOM 769 O O . GLY A 1 99 ? -12.922 10.305 17.891 1 90.38 99 GLY A O 1
ATOM 770 N N . ARG A 1 100 ? -12.117 8.938 16.375 1 94.75 100 ARG A N 1
ATOM 771 C CA . ARG A 1 100 ? -10.773 9.469 16.562 1 94.75 100 ARG A CA 1
ATOM 772 C C . ARG A 1 100 ? -10.523 10.656 15.633 1 94.75 100 ARG A C 1
ATOM 774 O O . ARG A 1 100 ? -11.117 10.742 14.555 1 94.75 100 ARG A O 1
ATOM 781 N N . ASP A 1 101 ? -9.641 11.508 16.031 1 97.81 101 ASP A N 1
ATOM 782 C CA . ASP A 1 101 ? -9.234 12.602 15.148 1 97.81 101 ASP A CA 1
ATOM 783 C C . ASP A 1 101 ? -8.602 12.062 13.867 1 97.81 101 ASP A C 1
ATOM 785 O O . ASP A 1 101 ? -7.789 11.141 13.914 1 97.81 101 ASP A O 1
ATOM 789 N N . MET A 1 102 ? -8.945 12.664 12.828 1 98.31 102 MET A N 1
ATOM 790 C CA . MET A 1 102 ? -8.469 12.219 11.516 1 98.31 102 MET A CA 1
ATOM 791 C C . MET A 1 102 ? -8.281 13.414 10.578 1 98.31 102 MET A C 1
ATOM 793 O O . MET A 1 102 ? -8.977 14.414 10.695 1 98.31 102 MET A O 1
ATOM 797 N N . ALA A 1 103 ? -7.402 13.305 9.688 1 98.38 103 ALA A N 1
ATOM 798 C CA . ALA A 1 103 ? -7.188 14.25 8.594 1 98.38 103 ALA A CA 1
ATOM 799 C C . ALA A 1 103 ? -6.555 13.562 7.387 1 98.38 103 ALA A C 1
ATOM 801 O O . ALA A 1 103 ? -6.031 12.453 7.504 1 98.38 103 ALA A O 1
ATOM 802 N N . PHE A 1 104 ? -6.68 14.156 6.262 1 98.44 104 PHE A N 1
ATOM 803 C CA . PHE A 1 104 ? -5.977 13.695 5.066 1 98.44 104 PHE A CA 1
ATOM 804 C C . PHE A 1 104 ? -5.027 14.773 4.555 1 98.44 104 PHE A C 1
ATOM 806 O O . PHE A 1 104 ? -5.375 15.953 4.527 1 98.44 104 PHE A O 1
ATOM 813 N N . VAL A 1 105 ? -3.889 14.352 4.168 1 98.5 105 VAL A N 1
ATOM 814 C CA . VAL A 1 105 ? -2.9 15.219 3.543 1 98.5 105 VAL A CA 1
ATOM 815 C C . VAL A 1 105 ? -2.342 14.555 2.287 1 98.5 105 VAL A C 1
ATOM 817 O O . VAL A 1 105 ? -2.645 13.391 2.006 1 98.5 105 VAL A O 1
ATOM 820 N N . LEU A 1 106 ? -1.577 15.297 1.529 1 98.31 106 LEU A N 1
ATOM 821 C CA . LEU A 1 106 ? -0.887 14.734 0.373 1 98.31 106 LEU A CA 1
ATOM 822 C C . LEU A 1 106 ? 0.6 14.555 0.663 1 98.31 106 LEU A C 1
ATOM 824 O O . LEU A 1 106 ? 1.23 15.43 1.26 1 98.31 106 LEU A O 1
ATOM 828 N N . ASP A 1 107 ? 1.094 13.406 0.291 1 98.31 107 ASP A N 1
ATOM 829 C CA . ASP A 1 107 ? 2.547 13.281 0.365 1 98.31 107 ASP A CA 1
ATOM 830 C C . ASP A 1 107 ? 3.219 14.016 -0.793 1 98.31 107 ASP A C 1
ATOM 832 O O . ASP A 1 107 ? 2.543 14.602 -1.64 1 98.31 107 ASP A O 1
ATOM 836 N N . PRO A 1 108 ? 4.504 14.094 -0.89 1 97.88 108 PRO A N 1
ATOM 837 C CA . PRO A 1 108 ? 5.207 14.922 -1.871 1 97.88 108 PRO A CA 1
ATOM 838 C C . PRO A 1 108 ? 4.879 14.539 -3.312 1 97.88 108 PRO A C 1
ATOM 840 O O . PRO A 1 108 ? 5.07 15.344 -4.227 1 97.88 108 PRO A O 1
ATOM 843 N N . ASP A 1 109 ? 4.422 13.273 -3.51 1 97.5 109 ASP A N 1
ATOM 844 C CA . ASP A 1 109 ? 4.117 12.82 -4.863 1 97.5 109 ASP A CA 1
ATOM 845 C C . ASP A 1 109 ? 2.631 12.984 -5.176 1 97.5 109 ASP A C 1
ATOM 847 O O . ASP A 1 109 ? 2.184 12.648 -6.273 1 97.5 109 ASP A O 1
ATOM 851 N N . GLY A 1 110 ? 1.86 13.438 -4.164 1 97.12 110 GLY A N 1
ATOM 852 C CA . GLY A 1 110 ? 0.448 13.695 -4.387 1 97.12 110 GLY A CA 1
ATOM 853 C C . GLY A 1 110 ? -0.448 12.555 -3.941 1 97.12 110 GLY A C 1
ATOM 854 O O . GLY A 1 110 ? -1.636 12.531 -4.273 1 97.12 110 GLY A O 1
ATOM 855 N N . ARG A 1 111 ? 0.05 11.672 -3.188 1 97.56 111 ARG A N 1
ATOM 856 C CA . ARG A 1 111 ? -0.764 10.578 -2.668 1 97.56 111 ARG A CA 1
ATOM 857 C C . ARG A 1 111 ? -1.505 11 -1.404 1 97.56 111 ARG A C 1
ATOM 859 O O . ARG A 1 111 ? -0.943 11.68 -0.548 1 97.56 111 ARG A O 1
ATOM 866 N N . GLN A 1 112 ? -2.719 10.461 -1.334 1 98.25 112 GLN A N 1
ATOM 867 C CA . GLN A 1 112 ? -3.484 10.711 -0.116 1 98.25 112 GLN A CA 1
ATOM 868 C C . GLN A 1 112 ? -2.918 9.914 1.059 1 98.25 112 GLN A C 1
ATOM 870 O O . GLN A 1 112 ? -2.672 8.711 0.942 1 98.25 112 GLN A O 1
ATOM 875 N N . VAL A 1 113 ? -2.721 10.625 2.129 1 98.69 113 VAL A N 1
ATOM 876 C CA . VAL A 1 113 ? -2.309 10.016 3.389 1 98.69 113 VAL A CA 1
ATOM 877 C C . VAL A 1 113 ? -3.332 10.336 4.477 1 98.69 113 VAL A C 1
ATOM 879 O O . VAL A 1 113 ? -3.594 11.508 4.766 1 98.69 113 VAL A O 1
ATOM 882 N N . GLU A 1 114 ? -3.896 9.312 4.957 1 98.69 114 GLU A N 1
ATOM 883 C CA . GLU A 1 114 ? -4.781 9.453 6.109 1 98.69 114 GLU A CA 1
ATOM 884 C C . GLU A 1 114 ? -3.992 9.445 7.414 1 98.69 114 GLU A C 1
ATOM 886 O O . GLU A 1 114 ? -3.221 8.516 7.672 1 98.69 114 GLU A O 1
ATOM 891 N N . LEU A 1 115 ? -4.16 10.453 8.172 1 98.62 115 LEU A N 1
ATOM 892 C CA . LEU A 1 115 ? -3.568 10.523 9.508 1 98.62 115 LEU A CA 1
ATOM 893 C C . LEU A 1 115 ? -4.621 10.289 10.578 1 9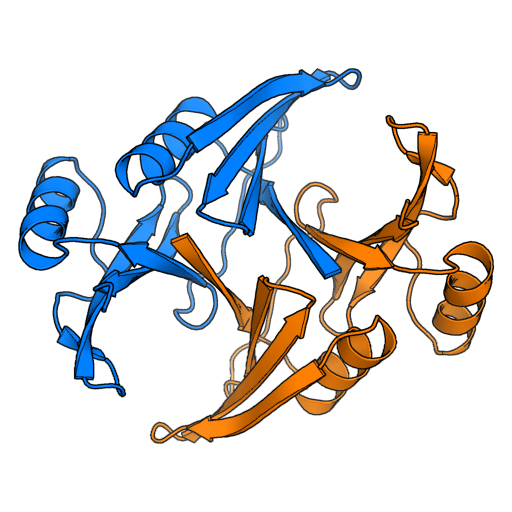8.62 115 LEU A C 1
ATOM 895 O O . LEU A 1 115 ? -5.621 11.008 10.648 1 98.62 115 LEU A O 1
ATOM 899 N N . LEU A 1 116 ? -4.395 9.297 11.328 1 98.25 116 LEU A N 1
ATOM 900 C CA . LEU A 1 116 ? -5.301 8.93 12.406 1 98.25 116 LEU A CA 1
ATOM 901 C C . LEU A 1 116 ? -4.613 9.055 13.766 1 98.25 116 LEU A C 1
ATOM 903 O O . LEU A 1 116 ? -3.512 8.539 13.961 1 98.25 116 LEU A O 1
ATOM 907 N N . GLU A 1 117 ? -5.285 9.711 14.648 1 98.31 117 GLU A N 1
ATOM 908 C CA . GLU A 1 117 ? -4.73 9.836 15.992 1 98.31 117 GLU A CA 1
ATOM 909 C C . GLU A 1 117 ? -4.617 8.477 16.672 1 98.31 117 GLU A C 1
ATOM 911 O O . GLU A 1 117 ? -5.562 7.688 16.656 1 98.31 117 GLU A O 1
ATOM 916 N N . ALA A 1 118 ? -3.441 8.266 17.297 1 93.75 118 ALA A N 1
ATOM 917 C CA . ALA A 1 118 ? -3.207 7.012 18 1 93.75 118 ALA A CA 1
ATOM 918 C C . ALA A 1 118 ? -4.043 6.945 19.281 1 93.75 118 ALA A C 1
ATOM 920 O O . ALA A 1 118 ? -4.441 7.977 19.828 1 93.75 118 ALA A O 1
ATOM 921 N N . ASP A 1 119 ? -4.414 5.672 19.719 1 81.81 119 ASP A N 1
ATOM 922 C CA . ASP A 1 119 ? -5.152 5.465 20.953 1 81.81 119 ASP A CA 1
ATOM 923 C C . ASP A 1 119 ? -4.367 5.984 22.156 1 81.81 119 ASP A C 1
ATOM 925 O O . ASP A 1 119 ? -3.133 5.988 22.141 1 81.81 119 ASP A O 1
ATOM 929 N N . MET B 1 1 ? 2.682 4.703 12.812 1 95.62 1 MET B N 1
ATOM 930 C CA . MET B 1 1 ? 2.533 3.303 12.43 1 95.62 1 MET B CA 1
ATOM 931 C C . MET B 1 1 ? 1.637 3.164 11.211 1 95.62 1 MET B C 1
ATOM 933 O O . MET B 1 1 ? 0.615 3.846 11.102 1 95.62 1 MET B O 1
ATOM 937 N N . LEU B 1 2 ? 2.004 2.303 10.367 1 98 2 LEU B N 1
ATOM 938 C CA . LEU B 1 2 ? 1.186 2.041 9.188 1 98 2 LEU B CA 1
ATOM 939 C C . LEU B 1 2 ? -0.054 1.233 9.555 1 98 2 LEU B C 1
ATOM 941 O O . LEU B 1 2 ? 0.056 0.124 10.078 1 98 2 LEU B O 1
ATOM 945 N N . LYS B 1 3 ? -1.17 1.725 9.305 1 97.19 3 LYS B N 1
ATOM 946 C CA . LYS B 1 3 ? -2.412 1.024 9.617 1 97.19 3 LYS B CA 1
ATOM 947 C C . LYS B 1 3 ? -2.867 0.164 8.438 1 97.19 3 LYS B C 1
ATOM 949 O O . LYS B 1 3 ? -3.184 -1.016 8.609 1 97.19 3 LYS B O 1
ATOM 954 N N . HIS B 1 4 ? -2.979 0.805 7.324 1 98.56 4 HIS B N 1
ATOM 955 C CA . HIS B 1 4 ? -3.338 0.078 6.113 1 98.56 4 HIS B CA 1
ATOM 956 C C . HIS B 1 4 ? -2.992 0.882 4.863 1 98.56 4 HIS B C 1
ATOM 958 O O . HIS B 1 4 ? -2.648 2.062 4.957 1 98.56 4 HIS B O 1
ATOM 964 N N . VAL B 1 5 ? -2.967 0.239 3.762 1 98.69 5 VAL B N 1
ATOM 965 C CA . VAL B 1 5 ? -2.973 0.874 2.447 1 98.69 5 VAL B CA 1
ATOM 966 C C . VAL B 1 5 ? -4.27 0.531 1.715 1 98.69 5 VAL B C 1
ATOM 968 O O . VAL B 1 5 ? -4.688 -0.628 1.691 1 98.69 5 VAL B O 1
ATOM 971 N N . SER B 1 6 ? -4.859 1.555 1.134 1 98.62 6 SER B N 1
ATOM 972 C CA . SER B 1 6 ? -6.191 1.413 0.548 1 98.62 6 SER B CA 1
ATOM 973 C C . SER B 1 6 ? -6.152 1.625 -0.962 1 98.62 6 SER B C 1
ATOM 975 O O . SER B 1 6 ? -5.469 2.527 -1.451 1 98.62 6 SER B O 1
ATOM 977 N N . PHE B 1 7 ? -6.977 0.825 -1.619 1 98.19 7 PHE B N 1
ATOM 978 C CA . PHE B 1 7 ? -7.062 0.89 -3.072 1 98.19 7 PHE B CA 1
ATOM 979 C C . PHE B 1 7 ? -8.516 0.87 -3.531 1 98.19 7 PHE B C 1
ATOM 981 O O . PHE B 1 7 ? -9.391 0.378 -2.814 1 98.19 7 PHE B O 1
ATOM 988 N N . LEU B 1 8 ? -8.695 1.396 -4.73 1 97.75 8 LEU B N 1
ATOM 989 C CA . LEU B 1 8 ? -9.945 1.137 -5.445 1 97.75 8 LEU B CA 1
ATOM 990 C C . LEU B 1 8 ? -9.922 -0.246 -6.086 1 97.75 8 LEU B C 1
ATOM 992 O O . LEU B 1 8 ? -8.859 -0.746 -6.465 1 97.75 8 LEU B O 1
ATOM 996 N N . THR B 1 9 ? -11.055 -0.812 -6.223 1 98 9 THR B N 1
ATOM 997 C CA . THR B 1 9 ? -11.211 -2.068 -6.945 1 98 9 THR B CA 1
ATOM 998 C C . THR B 1 9 ? -12.484 -2.059 -7.781 1 98 9 THR B C 1
ATOM 1000 O O . THR B 1 9 ? -13.445 -1.358 -7.453 1 98 9 THR B O 1
ATOM 1003 N N . ARG B 1 10 ? -12.484 -2.793 -8.859 1 97 10 ARG B N 1
ATOM 1004 C CA . ARG B 1 10 ? -13.656 -2.92 -9.727 1 97 10 ARG B CA 1
ATOM 1005 C C . ARG B 1 10 ? -14.57 -4.039 -9.242 1 97 10 ARG B C 1
ATOM 1007 O O . ARG B 1 10 ? -15.75 -4.082 -9.594 1 97 10 ARG B O 1
ATOM 1014 N N . ASP B 1 11 ? -13.984 -4.934 -8.531 1 97.56 11 ASP B N 1
ATOM 1015 C CA . ASP B 1 11 ? -14.68 -6.148 -8.109 1 97.56 11 ASP B CA 1
ATOM 1016 C C . ASP B 1 11 ? -14.18 -6.625 -6.75 1 97.56 11 ASP B C 1
ATOM 1018 O O . ASP B 1 11 ? -13.219 -7.395 -6.668 1 97.56 11 ASP B O 1
ATOM 1022 N N . LEU B 1 12 ? -14.906 -6.215 -5.66 1 98.38 12 LEU B N 1
ATOM 1023 C CA . LEU B 1 12 ? -14.445 -6.438 -4.293 1 98.38 12 LEU B CA 1
ATOM 1024 C C . LEU B 1 12 ? -14.367 -7.926 -3.984 1 98.38 12 LEU B C 1
ATOM 1026 O O . LEU B 1 12 ? -13.344 -8.406 -3.484 1 98.38 12 LEU B O 1
ATOM 1030 N N . PRO B 1 13 ? -15.359 -8.75 -4.348 1 98.19 13 PRO B N 1
ATOM 1031 C CA . PRO B 1 13 ? -15.242 -10.18 -4.078 1 98.19 13 PRO B CA 1
ATOM 1032 C C . PRO B 1 13 ? -14.023 -10.812 -4.742 1 98.19 13 PRO B C 1
ATOM 1034 O O . PRO B 1 13 ? -13.312 -11.602 -4.121 1 98.19 13 PRO B O 1
ATOM 1037 N N . ALA B 1 14 ? -13.695 -10.453 -5.922 1 98.19 14 ALA B N 1
ATOM 1038 C CA . ALA B 1 14 ? -12.578 -11.039 -6.664 1 98.19 14 ALA B CA 1
ATOM 1039 C C . ALA B 1 14 ? -11.242 -10.672 -6.023 1 98.19 14 ALA B C 1
ATOM 1041 O O . ALA B 1 14 ? -10.352 -11.516 -5.914 1 98.19 14 ALA B O 1
ATOM 1042 N N . ILE B 1 15 ? -11.148 -9.422 -5.629 1 98.62 15 ILE B N 1
ATOM 1043 C CA . ILE B 1 15 ? -9.883 -8.961 -5.074 1 98.62 15 ILE B CA 1
ATOM 1044 C C . ILE B 1 15 ? -9.648 -9.602 -3.709 1 98.62 15 ILE B C 1
ATOM 1046 O O . ILE B 1 15 ? -8.531 -9.992 -3.383 1 98.62 15 ILE B O 1
ATOM 1050 N N . LEU B 1 16 ? -10.695 -9.703 -2.887 1 98.69 16 LEU B N 1
ATOM 1051 C CA . LEU B 1 16 ? -10.562 -10.336 -1.579 1 98.69 16 LEU B CA 1
ATOM 1052 C C . LEU B 1 16 ? -10.227 -11.82 -1.722 1 98.69 16 LEU B C 1
ATOM 1054 O O . LEU B 1 16 ? -9.383 -12.336 -0.993 1 98.69 16 LEU B O 1
ATOM 1058 N N . ASP B 1 17 ? -10.844 -12.477 -2.693 1 98.38 17 ASP B N 1
ATOM 1059 C CA . ASP B 1 17 ? -10.555 -13.883 -2.957 1 98.38 17 ASP B CA 1
ATOM 1060 C C . ASP B 1 17 ? -9.102 -14.086 -3.373 1 98.38 17 ASP B C 1
ATOM 1062 O O . ASP B 1 17 ? -8.445 -15.023 -2.924 1 98.38 17 ASP B O 1
ATOM 1066 N N . PHE B 1 18 ? -8.633 -13.203 -4.16 1 98.75 18 PHE B N 1
ATOM 1067 C CA . PHE B 1 18 ? -7.262 -13.273 -4.645 1 98.75 18 PHE B CA 1
ATOM 1068 C C . PHE B 1 18 ? -6.273 -13.234 -3.482 1 98.75 18 PHE B C 1
ATOM 1070 O O . PHE B 1 18 ? -5.418 -14.109 -3.355 1 98.75 18 PHE B O 1
ATOM 1077 N N . TYR B 1 19 ? -6.379 -12.242 -2.645 1 98.75 19 TYR B N 1
ATOM 1078 C CA . TYR B 1 19 ? -5.422 -12.086 -1.557 1 98.75 19 TYR B CA 1
ATOM 1079 C C . TYR B 1 19 ? -5.629 -13.156 -0.491 1 98.75 19 TYR B C 1
ATOM 1081 O O . TYR B 1 19 ? -4.684 -13.562 0.185 1 98.75 19 TYR B O 1
ATOM 1089 N N . ALA B 1 20 ? -6.875 -13.656 -0.323 1 98.12 20 ALA B N 1
ATOM 1090 C CA . ALA B 1 20 ? -7.121 -14.773 0.583 1 98.12 20 ALA B CA 1
ATOM 1091 C C . ALA B 1 20 ? -6.363 -16.016 0.131 1 98.12 20 ALA B C 1
ATOM 1093 O O . ALA B 1 20 ? -5.828 -16.766 0.958 1 98.12 20 ALA B O 1
ATOM 1094 N N . ARG B 1 21 ? -6.312 -16.219 -1.131 1 96.88 21 ARG B N 1
ATOM 1095 C CA . ARG B 1 21 ? -5.586 -17.359 -1.696 1 96.88 21 ARG B CA 1
ATOM 1096 C C . ARG B 1 21 ? -4.098 -17.266 -1.384 1 96.88 21 ARG B C 1
ATOM 1098 O O . ARG B 1 21 ? -3.402 -18.281 -1.345 1 96.88 21 ARG B O 1
ATOM 1105 N N . LEU B 1 22 ? -3.682 -16.047 -1.158 1 97.94 22 LEU B N 1
ATOM 1106 C CA . LEU B 1 22 ? -2.266 -15.828 -0.892 1 97.94 22 LEU B CA 1
ATOM 1107 C C . LEU B 1 22 ? -1.99 -15.812 0.608 1 97.94 22 LEU B C 1
ATOM 1109 O O . LEU B 1 22 ? -0.924 -15.375 1.044 1 97.94 22 LEU B O 1
ATOM 1113 N N . GLY B 1 23 ? -2.943 -16.188 1.37 1 96.5 23 GLY B N 1
ATOM 1114 C CA . GLY B 1 23 ? -2.758 -16.344 2.805 1 96.5 23 GLY B CA 1
ATOM 1115 C C . GLY B 1 23 ? -3.4 -15.219 3.605 1 96.5 23 GLY B C 1
ATOM 1116 O O . GLY B 1 23 ? -3.246 -15.156 4.828 1 96.5 23 GLY B O 1
ATOM 1117 N N . GLY B 1 24 ? -4.102 -14.352 2.967 1 98.12 24 GLY B N 1
ATOM 1118 C CA . GLY B 1 24 ? -4.781 -13.273 3.666 1 98.12 24 GLY B CA 1
ATOM 1119 C C . GLY B 1 24 ? -6.043 -13.719 4.379 1 98.12 24 GLY B C 1
ATOM 1120 O O . GLY B 1 24 ? -6.648 -14.727 4.004 1 98.12 24 GLY B O 1
ATOM 1121 N N . ILE B 1 25 ? -6.363 -12.938 5.418 1 98.44 25 ILE B N 1
ATOM 1122 C CA . ILE B 1 25 ? -7.594 -13.164 6.164 1 98.44 25 ILE B CA 1
ATOM 1123 C C . ILE B 1 25 ? -8.547 -11.984 5.961 1 98.44 25 ILE B C 1
ATOM 1125 O O . ILE B 1 25 ? -8.211 -10.844 6.293 1 98.44 25 ILE B O 1
ATOM 1129 N N . VAL B 1 26 ? -9.719 -12.242 5.48 1 98.31 26 VAL B N 1
ATOM 1130 C CA . VAL B 1 26 ? -10.719 -11.195 5.289 1 98.31 26 VAL B CA 1
ATOM 1131 C C . VAL B 1 26 ? -11.297 -10.781 6.641 1 98.31 26 VAL B C 1
ATOM 1133 O O . VAL B 1 26 ? -11.992 -11.562 7.293 1 98.31 26 VAL B O 1
ATOM 1136 N N . GLU B 1 27 ? -11.055 -9.57 7.016 1 98.12 27 GLU B N 1
ATOM 1137 C CA . GLU B 1 27 ? -11.547 -9.078 8.305 1 98.12 27 GLU B CA 1
ATOM 1138 C C . GLU B 1 27 ? -12.875 -8.352 8.148 1 98.12 27 GLU B C 1
ATOM 1140 O O . GLU B 1 27 ? -13.695 -8.352 9.062 1 98.12 27 GLU B O 1
ATOM 1145 N N . LYS B 1 28 ? -12.984 -7.691 7.031 1 97 28 LYS B N 1
ATOM 1146 C CA . LYS B 1 28 ? -14.203 -6.934 6.77 1 97 28 LYS B CA 1
ATOM 1147 C C . LYS B 1 28 ? -14.648 -7.094 5.316 1 97 28 LYS B C 1
ATOM 1149 O O . LYS B 1 28 ? -13.812 -7.207 4.418 1 97 28 LYS B O 1
ATOM 1154 N N . ASP B 1 29 ? -15.82 -7.188 5.117 1 97.56 29 ASP B N 1
ATOM 1155 C CA . ASP B 1 29 ? -16.547 -7.125 3.852 1 97.56 29 ASP B CA 1
ATOM 1156 C C . ASP B 1 29 ? -17.969 -6.582 4.055 1 97.56 29 ASP B C 1
ATOM 1158 O O . ASP B 1 29 ? -18.875 -7.332 4.402 1 97.56 29 ASP B O 1
ATOM 1162 N N . LEU B 1 30 ? -18 -5.25 3.77 1 96.31 30 LEU B N 1
ATOM 1163 C CA . LEU B 1 30 ? -19.234 -4.605 4.176 1 96.31 30 LEU B CA 1
ATOM 1164 C C . LEU B 1 30 ? -19.531 -3.387 3.305 1 96.31 30 LEU B C 1
ATOM 1166 O O . LEU B 1 30 ? -18.688 -2.99 2.486 1 96.31 30 LEU B O 1
ATOM 1170 N N . VAL B 1 31 ? -20.734 -2.879 3.523 1 95.25 31 VAL B N 1
ATOM 1171 C CA . VAL B 1 31 ? -21.125 -1.603 2.928 1 95.25 31 VAL B CA 1
ATOM 1172 C C . VAL B 1 31 ? -21.016 -0.494 3.973 1 95.25 31 VAL B C 1
ATOM 1174 O O . VAL B 1 31 ? -21.578 -0.609 5.066 1 95.25 31 VAL B O 1
ATOM 1177 N N . THR B 1 32 ? -20.297 0.559 3.625 1 92.25 32 THR B N 1
ATOM 1178 C CA . THR B 1 32 ? -20.125 1.67 4.555 1 92.25 32 THR B CA 1
ATOM 1179 C C . THR B 1 32 ? -21.406 2.475 4.688 1 92.25 32 THR B C 1
ATOM 1181 O O . THR B 1 32 ? -22.359 2.26 3.934 1 92.25 32 THR B O 1
ATOM 1184 N N . HIS B 1 33 ? -21.375 3.381 5.625 1 88.94 33 HIS B N 1
ATOM 1185 C CA . HIS B 1 33 ? -22.516 4.258 5.824 1 88.94 33 HIS B CA 1
ATOM 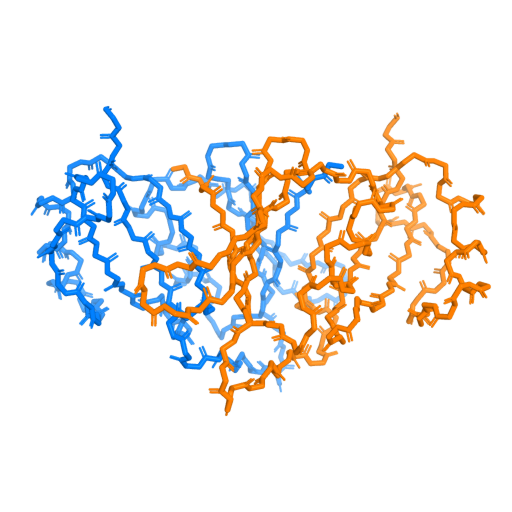1186 C C . HIS B 1 33 ? -22.75 5.148 4.609 1 88.94 33 HIS B C 1
ATOM 1188 O O . HIS B 1 33 ? -23.891 5.543 4.332 1 88.94 33 HIS B O 1
ATOM 1194 N N . GLU B 1 34 ? -21.734 5.457 3.893 1 88 34 GLU B N 1
ATOM 1195 C CA . GLU B 1 34 ? -21.797 6.316 2.715 1 88 34 GLU B CA 1
ATOM 1196 C C . GLU B 1 34 ? -22.25 5.531 1.485 1 88 34 GLU B C 1
ATOM 1198 O O . GLU B 1 34 ? -22.453 6.109 0.414 1 88 34 GLU B O 1
ATOM 1203 N N . GLY B 1 35 ? -22.359 4.18 1.604 1 90.62 35 GLY B N 1
ATOM 1204 C CA . GLY B 1 35 ? -22.906 3.361 0.528 1 90.62 35 GLY B CA 1
ATOM 1205 C C . GLY B 1 35 ? -21.828 2.715 -0.322 1 90.62 35 GLY B C 1
ATOM 1206 O O . GLY B 1 35 ? -22.109 2.143 -1.374 1 90.62 35 GLY B O 1
ATOM 1207 N N . HIS B 1 36 ? -20.625 2.793 0.086 1 94.06 36 HIS B N 1
ATOM 1208 C CA . HIS B 1 36 ? -19.531 2.148 -0.639 1 94.06 36 HIS B CA 1
ATOM 1209 C C . HIS B 1 36 ? -19.25 0.753 -0.089 1 94.06 36 HIS B C 1
ATOM 1211 O O . HIS B 1 36 ? -19.375 0.521 1.116 1 94.06 36 HIS B O 1
ATOM 1217 N N . ARG B 1 37 ? -18.969 -0.148 -0.942 1 97.56 37 ARG B N 1
ATOM 1218 C CA . ARG B 1 37 ? -18.484 -1.44 -0.467 1 97.56 37 ARG B CA 1
ATOM 1219 C C . ARG B 1 37 ? -17 -1.365 -0.074 1 97.56 37 ARG B C 1
ATOM 1221 O O . ARG B 1 37 ? -16.203 -0.767 -0.787 1 97.56 37 ARG B O 1
ATOM 1228 N N . ARG B 1 38 ? -16.75 -1.943 1.043 1 98.25 38 ARG B N 1
ATOM 1229 C CA . ARG B 1 38 ? -15.391 -1.896 1.599 1 98.25 38 ARG B CA 1
ATOM 1230 C C . ARG B 1 38 ? -14.969 -3.264 2.115 1 98.25 38 ARG B C 1
ATOM 1232 O O . ARG B 1 38 ? -15.75 -3.963 2.762 1 98.25 38 ARG B O 1
ATOM 1239 N N . GLY B 1 39 ? -13.766 -3.658 1.789 1 98.69 39 GLY B N 1
ATOM 1240 C CA . GLY B 1 39 ? -13.141 -4.859 2.316 1 98.69 39 GLY B CA 1
ATOM 1241 C C . GLY B 1 39 ? -11.773 -4.609 2.918 1 98.69 39 GLY B C 1
ATOM 1242 O O . GLY B 1 39 ? -11.023 -3.764 2.432 1 98.69 39 GLY B O 1
ATOM 1243 N N . VAL B 1 40 ? -11.492 -5.359 3.971 1 98.69 40 VAL B N 1
ATOM 1244 C CA . VAL B 1 40 ? -10.18 -5.309 4.602 1 98.69 40 VAL B CA 1
ATOM 1245 C C . VAL B 1 40 ? -9.594 -6.719 4.688 1 98.69 40 VAL B C 1
ATOM 1247 O O . VAL B 1 40 ? -10.266 -7.648 5.137 1 98.69 40 VAL B O 1
ATOM 1250 N N . ILE B 1 41 ? -8.43 -6.84 4.242 1 98.69 41 ILE B N 1
ATOM 1251 C CA . ILE B 1 41 ? -7.73 -8.125 4.301 1 98.69 41 ILE B CA 1
ATOM 1252 C C . ILE B 1 41 ? -6.453 -7.973 5.125 1 98.69 41 ILE B C 1
ATOM 1254 O O . ILE B 1 41 ? -5.664 -7.051 4.898 1 98.69 41 ILE B O 1
ATOM 1258 N N . ARG B 1 42 ? -6.285 -8.844 6.098 1 98.5 42 ARG B N 1
ATOM 1259 C CA . ARG B 1 42 ? -5.086 -8.875 6.934 1 98.5 42 ARG B CA 1
ATOM 1260 C C . ARG B 1 42 ? -4.051 -9.836 6.363 1 98.5 42 ARG B C 1
ATOM 1262 O O . ARG B 1 42 ? -4.371 -10.984 6.039 1 98.5 42 ARG B O 1
ATOM 1269 N N . LEU B 1 43 ? -2.926 -9.383 6.227 1 97.62 43 LEU B N 1
ATOM 1270 C CA . LEU B 1 43 ? -1.762 -10.148 5.789 1 97.62 43 LEU B CA 1
ATOM 1271 C C . LEU B 1 43 ? -0.642 -10.078 6.82 1 97.62 43 LEU B C 1
ATOM 1273 O O . LEU B 1 43 ? 0.238 -9.219 6.73 1 97.62 43 LEU B O 1
ATOM 1277 N N . GLY B 1 44 ? -0.633 -11.023 7.793 1 95.56 44 GLY B N 1
ATOM 1278 C CA . GLY B 1 44 ? 0.214 -10.867 8.961 1 95.56 44 GLY B CA 1
ATOM 1279 C C . GLY B 1 44 ? -0.156 -9.664 9.812 1 95.56 44 GLY B C 1
ATOM 1280 O O . GLY B 1 44 ? -1.312 -9.516 10.211 1 95.56 44 GLY B O 1
ATOM 1281 N N . GLU B 1 45 ? 0.719 -8.812 9.945 1 94.25 45 GLU B N 1
ATOM 1282 C CA . GLU B 1 45 ? 0.452 -7.621 10.75 1 94.25 45 GLU B CA 1
ATOM 1283 C C . GLU B 1 45 ? 0.014 -6.453 9.875 1 94.25 45 GLU B C 1
ATOM 1285 O O . GLU B 1 45 ? -0.334 -5.383 10.383 1 94.25 45 GLU B O 1
ATOM 1290 N N . GLY B 1 46 ? 0.135 -6.629 8.609 1 97.12 46 GLY B N 1
ATOM 1291 C CA . GLY B 1 46 ? -0.258 -5.578 7.684 1 97.12 46 GLY B CA 1
ATOM 1292 C C . GLY B 1 46 ? -1.667 -5.75 7.152 1 97.12 46 GLY B C 1
ATOM 1293 O O . GLY B 1 46 ? -2.234 -6.844 7.219 1 97.12 46 GLY B O 1
ATOM 1294 N N . LYS B 1 47 ? -2.275 -4.637 6.688 1 98.38 47 LYS B N 1
ATOM 1295 C CA . LYS B 1 47 ? -3.631 -4.664 6.145 1 98.38 47 LYS B CA 1
ATOM 1296 C C . LYS B 1 47 ? -3.705 -3.924 4.812 1 98.38 47 LYS B C 1
ATOM 1298 O O . LYS B 1 47 ? -3.084 -2.873 4.645 1 98.38 47 LYS B O 1
ATOM 1303 N N . LEU B 1 48 ? -4.43 -4.48 3.957 1 98.81 48 LEU B N 1
ATOM 1304 C CA . LEU B 1 48 ? -4.902 -3.811 2.75 1 98.81 48 LEU B CA 1
ATOM 1305 C C . LEU B 1 48 ? -6.402 -3.545 2.83 1 98.81 48 LEU B C 1
ATOM 1307 O O . LEU B 1 48 ? -7.156 -4.367 3.352 1 98.81 48 LEU B O 1
ATOM 1311 N N . GLN B 1 49 ? -6.773 -2.451 2.355 1 98.81 49 GLN B N 1
ATOM 1312 C CA . GLN B 1 49 ? -8.18 -2.066 2.234 1 98.81 49 GLN B CA 1
ATOM 1313 C C . GLN B 1 49 ? -8.555 -1.819 0.778 1 98.81 49 GLN B C 1
ATOM 1315 O O . GLN B 1 49 ? -7.746 -1.316 -0.003 1 98.81 49 GLN B O 1
ATOM 1320 N N . PHE B 1 50 ? -9.773 -2.207 0.478 1 98.62 50 PHE B N 1
ATOM 1321 C CA . PHE B 1 50 ? -10.281 -2.002 -0.873 1 98.62 50 PHE B CA 1
ATOM 1322 C C . PHE B 1 50 ? -11.664 -1.368 -0.839 1 98.62 50 PHE B C 1
ATOM 1324 O O . PHE B 1 50 ? -12.516 -1.754 -0.03 1 98.62 50 PHE B O 1
ATOM 1331 N N . PHE B 1 51 ? -11.836 -0.411 -1.722 1 98.25 51 PHE B N 1
ATOM 1332 C CA . PHE B 1 51 ? -13.133 0.218 -1.921 1 98.25 51 PHE B CA 1
ATOM 1333 C C . PHE B 1 51 ? -13.664 -0.065 -3.322 1 98.25 51 PHE B C 1
ATOM 1335 O O . PHE B 1 51 ? -12.945 0.11 -4.309 1 98.25 51 PHE B O 1
ATOM 1342 N N . GLU B 1 52 ? -14.82 -0.498 -3.389 1 97.81 52 GLU B N 1
ATOM 1343 C CA . GLU B 1 52 ? -15.586 -0.52 -4.629 1 97.81 52 GLU B CA 1
ATOM 1344 C C . GLU B 1 52 ? -16.578 0.646 -4.691 1 97.81 52 GLU B C 1
ATOM 1346 O O . GLU B 1 52 ? -17.594 0.646 -3.994 1 97.81 52 GLU B O 1
ATOM 1351 N N . VAL B 1 53 ? -16.203 1.64 -5.457 1 95.88 53 VAL B N 1
ATOM 1352 C CA . VAL B 1 53 ? -16.984 2.871 -5.547 1 95.88 53 VAL B CA 1
ATOM 1353 C C . VAL B 1 53 ? -17.594 2.998 -6.938 1 95.88 53 VAL B C 1
ATOM 1355 O O . VAL B 1 53 ? -16.875 2.945 -7.941 1 95.88 53 VAL B O 1
ATOM 1358 N N . ALA B 1 54 ? -18.859 3.205 -6.961 1 92.25 54 ALA B N 1
ATOM 1359 C CA . ALA B 1 54 ? -19.578 3.295 -8.234 1 92.25 54 ALA B CA 1
ATOM 1360 C C . ALA B 1 54 ? -19.016 4.434 -9.086 1 92.25 54 ALA B C 1
ATOM 1362 O O . ALA B 1 54 ? -18.844 5.551 -8.602 1 92.25 54 ALA B O 1
ATOM 1363 N N . GLY B 1 55 ? -18.703 4.098 -10.32 1 91.88 55 GLY B N 1
ATOM 1364 C CA . GLY B 1 55 ? -18.25 5.113 -11.258 1 91.88 55 GLY B CA 1
ATOM 1365 C C . GLY B 1 55 ? -16.766 5.363 -11.188 1 91.88 55 GLY B C 1
ATOM 1366 O O . GLY B 1 55 ? -16.219 6.152 -11.969 1 91.88 55 GLY B O 1
ATOM 1367 N N . GLU B 1 56 ? -16.141 4.707 -10.195 1 93.19 56 GLU B N 1
ATOM 1368 C CA . GLU B 1 56 ? -14.695 4.863 -10.047 1 93.19 56 GLU B CA 1
ATOM 1369 C C . GLU B 1 56 ? -13.953 3.598 -10.469 1 93.19 56 GLU B C 1
ATOM 1371 O O . GLU B 1 56 ? -14.406 2.486 -10.18 1 93.19 56 GLU B O 1
ATOM 1376 N N . THR B 1 57 ? -12.852 3.809 -11.203 1 91.81 57 THR B N 1
ATOM 1377 C CA . THR B 1 57 ? -12.07 2.676 -11.688 1 91.81 57 THR B CA 1
ATOM 1378 C C . THR B 1 57 ? -10.617 2.793 -11.25 1 91.81 57 THR B C 1
ATOM 1380 O O . THR B 1 57 ? -10.008 3.854 -11.391 1 91.81 57 THR B O 1
ATOM 1383 N N . PRO B 1 58 ? -10.133 1.645 -10.734 1 93.12 58 PRO B N 1
ATOM 1384 C CA . PRO B 1 58 ? -8.695 1.673 -10.445 1 93.12 58 PRO B CA 1
ATOM 1385 C C . PRO B 1 58 ? -7.844 1.855 -11.703 1 93.12 58 PRO B C 1
ATOM 1387 O O . PRO B 1 58 ? -8.234 1.408 -12.781 1 93.12 58 PRO B O 1
ATOM 1390 N N . ALA B 1 59 ? -6.746 2.537 -11.5 1 89.94 59 ALA B N 1
ATOM 1391 C CA . ALA B 1 59 ? -5.754 2.688 -12.562 1 89.94 59 ALA B CA 1
ATOM 1392 C C . ALA B 1 59 ? -4.34 2.486 -12.023 1 89.94 59 ALA B C 1
ATOM 1394 O O . ALA B 1 59 ? -3.572 3.445 -11.906 1 89.94 59 ALA B O 1
ATOM 1395 N N . PRO B 1 60 ? -4.039 1.236 -11.812 1 90.12 60 PRO B N 1
ATOM 1396 C CA . PRO B 1 60 ? -2.689 1.027 -11.281 1 90.12 60 PRO B CA 1
ATOM 1397 C C . PRO B 1 60 ? -1.597 1.39 -12.289 1 90.12 60 PRO B C 1
ATOM 1399 O O . PRO B 1 60 ? -1.795 1.252 -13.492 1 90.12 60 PRO B O 1
ATOM 1402 N N . HIS B 1 61 ? -0.543 1.914 -11.648 1 88 61 HIS B N 1
ATOM 1403 C CA . HIS B 1 61 ? 0.625 2.188 -12.477 1 88 61 HIS B CA 1
ATOM 1404 C C . HIS B 1 61 ? 1.231 0.897 -13.023 1 88 61 HIS B C 1
ATOM 1406 O O . HIS B 1 61 ? 1.412 -0.068 -12.273 1 88 61 HIS B O 1
ATOM 1412 N N . PRO B 1 62 ? 1.588 0.874 -14.258 1 85.62 62 PRO B N 1
ATOM 1413 C CA . PRO B 1 62 ? 2.029 -0.372 -14.891 1 85.62 62 PRO B CA 1
ATOM 1414 C C . PRO B 1 62 ? 3.473 -0.732 -14.539 1 85.62 62 PRO B C 1
ATOM 1416 O O . PRO B 1 62 ? 3.92 -1.847 -14.82 1 85.62 62 PRO B O 1
ATOM 1419 N N . HIS B 1 63 ? 4.137 0.095 -13.891 1 90.94 63 HIS B N 1
ATOM 1420 C CA . HIS B 1 63 ? 5.559 -0.097 -13.641 1 90.94 63 HIS B CA 1
ATOM 1421 C C . HIS B 1 63 ? 5.789 -1.085 -12.5 1 90.94 63 HIS B C 1
ATOM 1423 O O . HIS B 1 63 ? 5.066 -1.067 -11.5 1 90.94 63 HIS B O 1
ATOM 1429 N N . TRP B 1 64 ? 6.848 -1.854 -12.617 1 90 64 TRP B N 1
ATOM 1430 C CA . TRP B 1 64 ? 7.172 -2.891 -11.641 1 90 64 TRP B CA 1
ATOM 1431 C C . TRP B 1 64 ? 7.461 -2.281 -10.273 1 90 64 TRP B C 1
ATOM 1433 O O . TRP B 1 64 ? 7.266 -2.93 -9.242 1 90 64 TRP B O 1
ATOM 1443 N N . ALA B 1 65 ? 7.934 -1.099 -10.289 1 94.69 65 ALA B N 1
ATOM 1444 C CA . ALA B 1 65 ? 8.328 -0.427 -9.055 1 94.69 65 ALA B CA 1
ATOM 1445 C C . ALA B 1 65 ? 7.109 -0.149 -8.172 1 94.69 65 ALA B C 1
ATOM 1447 O O . ALA B 1 65 ? 7.25 0.099 -6.973 1 94.69 65 ALA B O 1
ATOM 1448 N N . GLU B 1 66 ? 5.918 -0.127 -8.727 1 96.75 66 GLU B N 1
ATOM 1449 C CA . GLU B 1 66 ? 4.66 -0.041 -7.992 1 96.75 66 GLU B CA 1
ATOM 1450 C C . GLU B 1 66 ? 4.066 -1.426 -7.75 1 96.75 66 GLU B C 1
ATOM 1452 O O . GLU B 1 66 ? 3.52 -2.041 -8.664 1 96.75 66 GLU B O 1
ATOM 1457 N N . HIS B 1 67 ? 4.289 -1.887 -6.496 1 98.25 67 HIS B N 1
ATOM 1458 C CA . HIS B 1 67 ? 3.826 -3.248 -6.25 1 98.25 67 HIS B CA 1
ATOM 1459 C C . HIS B 1 67 ? 3.508 -3.465 -4.777 1 98.25 67 HIS B C 1
ATOM 1461 O O . HIS B 1 67 ? 3.887 -2.652 -3.93 1 98.25 67 HIS B O 1
ATOM 1467 N N . ILE B 1 68 ? 2.742 -4.516 -4.512 1 98.62 68 ILE B N 1
ATOM 1468 C CA . ILE B 1 68 ? 2.504 -5.062 -3.182 1 98.62 68 ILE B CA 1
ATOM 1469 C C . ILE B 1 68 ? 3.342 -6.324 -2.984 1 98.62 68 ILE B C 1
ATOM 1471 O O . ILE B 1 68 ? 3.229 -7.277 -3.76 1 98.62 68 ILE B O 1
ATOM 1475 N N . ALA B 1 69 ? 4.168 -6.324 -1.971 1 98.44 69 ALA B N 1
ATOM 1476 C CA . ALA B 1 69 ? 5.035 -7.48 -1.754 1 98.44 69 ALA B CA 1
ATOM 1477 C C . ALA B 1 69 ? 4.504 -8.367 -0.629 1 98.44 69 ALA B C 1
ATOM 1479 O O . ALA B 1 69 ? 4.262 -7.887 0.481 1 98.44 69 ALA B O 1
ATOM 1480 N N . LEU B 1 70 ? 4.367 -9.602 -0.948 1 98.44 70 LEU B N 1
ATOM 1481 C CA . LEU B 1 70 ? 3.883 -10.578 0.017 1 98.44 70 LEU B CA 1
ATOM 1482 C C . LEU B 1 70 ? 4.902 -11.695 0.213 1 98.44 70 LEU B C 1
ATOM 1484 O O . LEU B 1 70 ? 5.535 -12.141 -0.748 1 98.44 70 LEU B O 1
ATOM 1488 N N . GLN B 1 71 ? 5.008 -12.086 1.422 1 97.94 71 GLN B N 1
ATOM 1489 C CA . GLN B 1 71 ? 5.68 -13.352 1.703 1 97.94 71 GLN B CA 1
ATOM 1490 C C . GL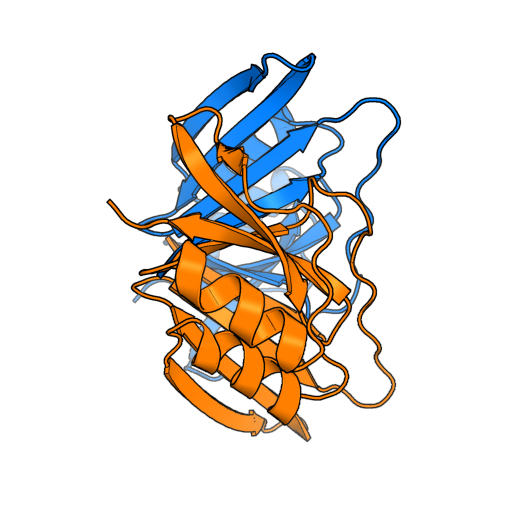N B 1 71 ? 4.691 -14.516 1.679 1 97.94 71 GLN B C 1
ATOM 1492 O O . GLN B 1 71 ? 3.641 -14.461 2.324 1 97.94 71 GLN B O 1
ATOM 1497 N N . VAL B 1 72 ? 5.023 -15.539 0.937 1 98.06 72 VAL B N 1
ATOM 1498 C CA . VAL B 1 72 ? 4.16 -16.703 0.823 1 98.06 72 VAL B CA 1
ATOM 1499 C C . VAL B 1 72 ? 4.969 -17.969 1.106 1 98.06 72 VAL B C 1
ATOM 1501 O O . VAL B 1 72 ? 6.199 -17.938 1.141 1 98.06 72 VAL B O 1
ATOM 1504 N N . ARG B 1 73 ? 4.266 -19.047 1.378 1 96.44 73 ARG B N 1
ATOM 1505 C CA . ARG B 1 73 ? 4.906 -20.344 1.564 1 96.44 73 ARG B CA 1
ATOM 1506 C C . ARG B 1 73 ? 4.625 -21.266 0.386 1 96.44 73 ARG B C 1
ATOM 1508 O O . ARG B 1 73 ? 3.486 -21.359 -0.08 1 96.44 73 ARG B O 1
ATOM 1515 N N . GLY B 1 74 ? 5.703 -21.859 -0.09 1 97.38 74 GLY B N 1
ATOM 1516 C CA . GLY B 1 74 ? 5.547 -22.828 -1.165 1 97.38 74 GLY B CA 1
ATOM 1517 C C . GLY B 1 74 ? 5.277 -22.188 -2.512 1 97.38 74 GLY B C 1
ATOM 1518 O O . GLY B 1 74 ? 4.352 -22.578 -3.223 1 97.38 74 GLY B O 1
ATOM 1519 N N . LEU B 1 75 ? 6.09 -21.219 -2.787 1 98.31 75 LEU B N 1
ATOM 1520 C CA . LEU B 1 75 ? 5.891 -20.438 -4 1 98.31 75 LEU B CA 1
ATOM 1521 C C . LEU B 1 75 ? 6 -21.312 -5.242 1 98.31 75 LEU B C 1
ATOM 1523 O O . LEU B 1 75 ? 5.238 -21.141 -6.195 1 98.31 75 LEU B O 1
ATOM 1527 N N . ARG B 1 76 ? 6.891 -22.219 -5.273 1 98.06 76 ARG B N 1
ATOM 1528 C CA . ARG B 1 76 ? 7.113 -23.062 -6.441 1 98.06 76 ARG B CA 1
ATOM 1529 C C . ARG B 1 76 ? 5.863 -23.875 -6.773 1 98.06 76 ARG B C 1
ATOM 1531 O O . ARG B 1 76 ? 5.582 -24.141 -7.945 1 98.06 76 ARG B O 1
ATOM 1538 N N . ALA B 1 77 ? 5.129 -24.25 -5.785 1 97.88 77 ALA B N 1
ATOM 1539 C CA . ALA B 1 77 ? 3.883 -24.969 -6.004 1 97.88 77 ALA B CA 1
ATOM 1540 C C . ALA B 1 77 ? 2.723 -24.016 -6.242 1 97.88 77 ALA B C 1
ATOM 1542 O O . ALA B 1 77 ? 1.812 -24.312 -7.02 1 97.88 77 ALA B O 1
ATOM 1543 N N . LEU B 1 78 ? 2.752 -22.938 -5.578 1 98 78 LEU B N 1
ATOM 1544 C CA . LEU B 1 78 ? 1.672 -21.953 -5.609 1 98 78 LEU B CA 1
ATOM 1545 C C . LEU B 1 78 ? 1.582 -21.281 -6.98 1 98 78 LEU B C 1
ATOM 1547 O O . LEU B 1 78 ? 0.484 -21.047 -7.488 1 98 78 LEU B O 1
ATOM 1551 N N . LEU B 1 79 ? 2.682 -20.984 -7.617 1 98.44 79 LEU B N 1
ATOM 1552 C CA . LEU B 1 79 ? 2.723 -20.172 -8.828 1 98.44 79 LEU B CA 1
ATOM 1553 C C . LEU B 1 79 ? 1.99 -20.875 -9.969 1 98.44 79 LEU B C 1
ATOM 1555 O O . LEU B 1 79 ? 1.12 -20.281 -10.609 1 98.44 79 LEU B O 1
ATOM 1559 N N . PRO B 1 80 ? 2.236 -22.156 -10.234 1 98.06 80 PRO B N 1
ATOM 1560 C CA . PRO B 1 80 ? 1.477 -22.844 -11.281 1 98.06 80 PRO B CA 1
ATOM 1561 C C . PRO B 1 80 ? -0.019 -22.906 -10.977 1 98.06 80 PRO B C 1
ATOM 1563 O O . PRO B 1 80 ? -0.839 -22.859 -11.898 1 98.06 80 PRO B O 1
ATOM 1566 N N . GLU B 1 81 ? -0.365 -22.984 -9.734 1 98 81 GLU B N 1
ATOM 1567 C CA . GLU B 1 81 ? -1.774 -22.984 -9.352 1 98 81 GLU B CA 1
ATOM 1568 C C . GLU B 1 81 ? -2.439 -21.656 -9.703 1 98 81 GLU B C 1
ATOM 1570 O O . GLU B 1 81 ? -3.572 -21.641 -10.188 1 98 81 GLU B O 1
ATOM 1575 N N . LEU B 1 82 ? -1.742 -20.656 -9.406 1 98.19 82 LEU B N 1
ATOM 1576 C CA . LEU B 1 82 ? -2.26 -19.328 -9.727 1 98.19 82 LEU B CA 1
ATOM 1577 C C . LEU B 1 82 ? -2.424 -19.156 -11.234 1 98.19 82 LEU B C 1
ATOM 1579 O O . LEU B 1 82 ? -3.443 -18.641 -11.695 1 98.19 82 LEU B O 1
ATOM 1583 N N . GLN B 1 83 ? -1.473 -19.594 -11.953 1 97.88 83 GLN B N 1
ATOM 1584 C CA . GLN B 1 83 ? -1.531 -19.516 -13.406 1 97.88 83 GLN B CA 1
ATOM 1585 C C . GLN B 1 83 ? -2.721 -20.297 -13.953 1 97.88 83 GLN B C 1
ATOM 1587 O O . GLN B 1 83 ? -3.445 -19.812 -14.828 1 97.88 83 GLN B O 1
ATOM 1592 N N . ALA B 1 84 ? -2.889 -21.438 -13.445 1 97.88 84 ALA B N 1
ATOM 1593 C CA . ALA B 1 84 ? -3.994 -22.297 -13.875 1 97.88 84 ALA B CA 1
ATOM 1594 C C . ALA B 1 84 ? -5.34 -21.641 -13.57 1 97.88 84 ALA B C 1
ATOM 1596 O O . ALA B 1 84 ? -6.32 -21.859 -14.289 1 97.88 84 ALA B O 1
ATOM 1597 N N . ALA B 1 85 ? -5.309 -20.844 -12.547 1 97.56 85 ALA B N 1
ATOM 1598 C CA . ALA B 1 85 ? -6.527 -20.156 -12.141 1 97.56 85 ALA B CA 1
ATOM 1599 C C . ALA B 1 85 ? -6.719 -18.875 -12.945 1 97.56 85 ALA B C 1
ATOM 1601 O O . ALA B 1 85 ? -7.66 -18.109 -12.695 1 97.56 85 ALA B O 1
ATOM 1602 N N . GLY B 1 86 ? -5.762 -18.562 -13.789 1 97.88 86 GLY B N 1
ATOM 1603 C CA . GLY B 1 86 ? -5.938 -17.438 -14.695 1 97.88 86 GLY B CA 1
ATOM 1604 C C . GLY B 1 86 ? -5.188 -16.188 -14.25 1 97.88 86 GLY B C 1
ATOM 1605 O O . GLY B 1 86 ? -5.355 -15.117 -14.836 1 97.88 86 GLY B O 1
ATOM 1606 N N . VAL B 1 87 ? -4.402 -16.297 -13.258 1 98.44 87 VAL B N 1
ATOM 1607 C CA . VAL B 1 87 ? -3.611 -15.164 -12.789 1 98.44 87 VAL B CA 1
ATOM 1608 C C . VAL B 1 87 ? -2.434 -14.93 -13.727 1 98.44 87 VAL B C 1
ATOM 1610 O O . VAL B 1 87 ? -1.713 -15.867 -14.078 1 98.44 87 VAL B O 1
ATOM 1613 N N . THR B 1 88 ? -2.252 -13.695 -14.148 1 98.06 88 THR B N 1
ATOM 1614 C CA . THR B 1 88 ? -1.151 -13.344 -15.031 1 98.06 88 THR B CA 1
ATOM 1615 C C . THR B 1 88 ? 0.165 -13.273 -14.266 1 98.06 88 THR B C 1
ATOM 1617 O O . THR B 1 88 ? 0.273 -12.562 -13.266 1 98.06 88 THR B O 1
ATOM 1620 N N . VAL B 1 89 ? 1.12 -14.023 -14.742 1 98.06 89 VAL B N 1
ATOM 1621 C CA . VAL B 1 89 ? 2.48 -13.961 -14.219 1 98.06 89 VAL B CA 1
ATOM 1622 C C . VAL B 1 89 ? 3.322 -13.008 -15.07 1 98.06 89 VAL B C 1
ATOM 1624 O O . VAL B 1 89 ? 3.518 -13.242 -16.266 1 98.06 89 VAL B O 1
ATOM 1627 N N . THR B 1 90 ? 3.807 -11.969 -14.477 1 98 90 THR B N 1
ATOM 1628 C CA . THR B 1 90 ? 4.555 -10.977 -15.242 1 98 90 THR B CA 1
ATOM 1629 C C . THR B 1 90 ? 6.055 -11.234 -15.133 1 98 90 THR B C 1
ATOM 1631 O O . THR B 1 90 ? 6.836 -10.734 -15.953 1 98 90 THR B O 1
ATOM 1634 N N . ARG B 1 91 ? 6.508 -11.836 -14.125 1 97.38 91 ARG B N 1
ATOM 1635 C CA . ARG B 1 91 ? 7.867 -12.336 -13.938 1 97.38 91 ARG B CA 1
ATOM 1636 C C . ARG B 1 91 ? 7.859 -13.727 -13.32 1 97.38 91 ARG B C 1
ATOM 1638 O O . ARG B 1 91 ? 7.414 -13.906 -12.188 1 97.38 91 ARG B O 1
ATOM 1645 N N . ASP B 1 92 ? 8.391 -14.578 -14.047 1 98 92 ASP B N 1
ATOM 1646 C CA . ASP B 1 92 ? 8.359 -15.969 -13.609 1 98 92 ASP B CA 1
ATOM 1647 C C . ASP B 1 92 ? 9.344 -16.203 -12.469 1 98 92 ASP B C 1
ATOM 1649 O O . ASP B 1 92 ? 10.141 -15.32 -12.133 1 98 92 ASP B O 1
ATOM 1653 N N . LEU B 1 93 ? 9.227 -17.391 -11.898 1 98.19 93 LEU B N 1
ATOM 1654 C CA . LEU B 1 93 ? 10.039 -17.781 -10.75 1 98.19 93 LEU B CA 1
ATOM 1655 C C . LEU B 1 93 ? 11.516 -17.5 -11.008 1 98.19 93 LEU B C 1
ATOM 1657 O O . LEU B 1 93 ? 12.07 -17.922 -12.023 1 98.19 93 LEU B O 1
ATOM 1661 N N . GLN B 1 94 ? 12.086 -16.797 -10.156 1 97.44 94 GLN B N 1
ATOM 1662 C CA . GLN B 1 94 ? 13.5 -16.453 -10.234 1 97.44 94 GLN B CA 1
ATOM 1663 C C . GLN B 1 94 ? 14.055 -16.109 -8.852 1 97.44 94 GLN B C 1
ATOM 1665 O O . GLN B 1 94 ? 13.297 -15.828 -7.922 1 97.44 94 GLN B O 1
ATOM 1670 N N . PRO B 1 95 ? 15.367 -16.109 -8.695 1 95.25 95 PRO B N 1
ATOM 1671 C CA . PRO B 1 95 ? 15.922 -15.68 -7.414 1 95.25 95 PRO B CA 1
ATOM 1672 C C . PRO B 1 95 ? 15.805 -14.172 -7.199 1 95.25 95 PRO B C 1
ATOM 1674 O O . PRO B 1 95 ? 15.984 -13.391 -8.141 1 95.25 95 PRO B O 1
ATOM 1677 N N . SER B 1 96 ? 15.391 -13.828 -6.031 1 92.56 96 SER B N 1
ATOM 1678 C CA . SER B 1 96 ? 15.477 -12.422 -5.633 1 92.56 96 SER B CA 1
ATOM 1679 C C . SER B 1 96 ? 16.922 -12 -5.426 1 92.56 96 SER B C 1
ATOM 1681 O O . SER B 1 96 ? 17.828 -12.836 -5.414 1 92.56 96 SER B O 1
ATOM 1683 N N . PRO B 1 97 ? 17.141 -10.695 -5.316 1 83.5 97 PRO B N 1
ATOM 1684 C CA . PRO B 1 97 ? 18.5 -10.273 -4.957 1 83.5 97 PRO B CA 1
ATOM 1685 C C . PRO B 1 97 ? 19 -10.93 -3.674 1 83.5 97 PRO B C 1
ATOM 1687 O O . PRO B 1 97 ? 20.203 -11.172 -3.527 1 83.5 97 PRO B O 1
ATOM 1690 N N . GLY B 1 98 ? 18.109 -11.258 -2.748 1 86.56 98 GLY B N 1
ATOM 1691 C CA . GLY B 1 98 ? 18.484 -11.906 -1.498 1 86.56 98 GLY B CA 1
ATOM 1692 C C . GLY B 1 98 ? 18.578 -13.414 -1.61 1 86.56 98 GLY B C 1
ATOM 1693 O O . GLY B 1 98 ? 18.891 -14.094 -0.631 1 86.56 98 GLY B O 1
ATOM 1694 N N . GLY B 1 99 ? 18.234 -13.945 -2.762 1 90.56 99 GLY B N 1
ATOM 1695 C CA . GLY B 1 99 ? 18.438 -15.359 -3.02 1 90.56 99 GLY B CA 1
ATOM 1696 C C . GLY B 1 99 ? 17.188 -16.188 -2.811 1 90.56 99 GLY B C 1
ATOM 1697 O O . GLY B 1 99 ? 17.203 -17.406 -3.02 1 90.56 99 GLY B O 1
ATOM 1698 N N . ARG B 1 100 ? 16.141 -15.57 -2.459 1 94.88 100 ARG B N 1
ATOM 1699 C CA . ARG B 1 100 ? 14.891 -16.297 -2.26 1 94.88 100 ARG B CA 1
ATOM 1700 C C . ARG B 1 100 ? 14.094 -16.375 -3.557 1 94.88 100 ARG B C 1
ATOM 1702 O O . ARG B 1 100 ? 14.203 -15.492 -4.414 1 94.88 100 ARG B O 1
ATOM 1709 N N . ASP B 1 101 ? 13.289 -17.359 -3.674 1 98 101 ASP B N 1
ATOM 1710 C CA . ASP B 1 101 ? 12.398 -17.453 -4.82 1 98 101 ASP B CA 1
ATOM 1711 C C . ASP B 1 101 ? 11.438 -16.266 -4.871 1 98 101 ASP B C 1
ATOM 1713 O O . ASP B 1 101 ? 10.875 -15.875 -3.846 1 98 101 ASP B O 1
ATOM 1717 N N . MET B 1 102 ? 11.25 -15.828 -6.039 1 98.38 102 MET B N 1
ATOM 1718 C CA . MET B 1 102 ? 10.398 -14.656 -6.234 1 98.38 102 MET B CA 1
ATOM 1719 C C . MET B 1 102 ? 9.656 -14.742 -7.566 1 98.38 102 MET B C 1
ATOM 1721 O O . MET B 1 102 ? 10.156 -15.328 -8.523 1 98.38 102 MET B O 1
ATOM 1725 N N . ALA B 1 103 ? 8.547 -14.156 -7.641 1 98.38 103 ALA B N 1
ATOM 1726 C CA . ALA B 1 103 ? 7.766 -13.969 -8.859 1 98.38 103 ALA B CA 1
ATOM 1727 C C . ALA B 1 103 ? 6.867 -12.742 -8.758 1 98.38 103 ALA B C 1
ATOM 1729 O O . ALA B 1 103 ? 6.641 -12.227 -7.66 1 98.38 103 ALA B O 1
ATOM 1730 N N . PHE B 1 104 ? 6.441 -12.242 -9.859 1 98.44 104 PHE B N 1
ATOM 1731 C CA . PHE B 1 104 ? 5.438 -11.188 -9.898 1 98.44 104 PHE B CA 1
ATOM 1732 C C . PHE B 1 104 ? 4.184 -11.656 -10.625 1 98.44 104 PHE B C 1
ATOM 1734 O O . PHE B 1 104 ? 4.273 -12.312 -11.664 1 98.44 104 PHE B O 1
ATOM 1741 N N . VAL B 1 105 ? 3.092 -11.297 -10.086 1 98.5 105 VAL B N 1
ATOM 1742 C CA . VAL B 1 105 ? 1.8 -11.562 -10.711 1 98.5 105 VAL B CA 1
ATOM 1743 C C . VAL B 1 105 ? 0.942 -10.305 -10.68 1 98.5 105 VAL B C 1
ATOM 1745 O O . VAL B 1 105 ? 1.321 -9.305 -10.062 1 98.5 105 VAL B O 1
ATOM 1748 N N . LEU B 1 106 ? -0.178 -10.344 -11.359 1 98.31 106 LEU B N 1
ATOM 1749 C CA . LEU B 1 106 ? -1.138 -9.25 -11.305 1 98.31 106 LEU B CA 1
ATOM 1750 C C . LEU B 1 106 ? -2.346 -9.625 -10.453 1 98.31 106 LEU B C 1
ATOM 1752 O O . LEU B 1 106 ? -2.857 -10.742 -10.555 1 98.31 106 LEU B O 1
ATOM 1756 N N . ASP B 1 107 ? -2.723 -8.711 -9.602 1 98.31 107 ASP B N 1
ATOM 1757 C CA . ASP B 1 107 ? -3.994 -8.953 -8.93 1 98.31 107 ASP B CA 1
ATOM 1758 C C . ASP B 1 107 ? -5.172 -8.672 -9.852 1 98.31 107 ASP B C 1
ATOM 1760 O O . ASP B 1 107 ? -4.98 -8.281 -11.008 1 98.31 107 ASP B O 1
ATOM 1764 N N . PRO B 1 108 ? -6.387 -8.875 -9.484 1 97.81 108 PRO B N 1
ATOM 1765 C CA . PRO B 1 108 ? -7.543 -8.781 -10.383 1 97.81 108 PRO B CA 1
ATOM 1766 C C . PRO B 1 108 ? -7.711 -7.395 -10.992 1 97.81 108 PRO B C 1
ATOM 1768 O O . PRO B 1 108 ? -8.375 -7.25 -12.023 1 97.81 108 PRO B O 1
ATOM 1771 N N . ASP B 1 109 ? -7.145 -6.367 -10.32 1 97.5 109 ASP B N 1
ATOM 1772 C CA . ASP B 1 109 ? -7.289 -5.004 -10.828 1 97.5 109 ASP B CA 1
ATOM 1773 C C . ASP B 1 109 ? -6.086 -4.598 -11.672 1 97.5 109 ASP B C 1
ATOM 1775 O O . ASP B 1 109 ? -6.023 -3.475 -12.172 1 97.5 109 ASP B O 1
ATOM 1779 N N . GLY B 1 110 ? -5.082 -5.516 -11.75 1 97.12 110 GLY B N 1
ATOM 1780 C CA . GLY B 1 110 ? -3.93 -5.25 -12.594 1 97.12 110 GLY B CA 1
ATOM 1781 C C . GLY B 1 110 ? -2.742 -4.703 -11.828 1 97.12 110 GLY B C 1
ATOM 1782 O O . GLY B 1 110 ? -1.78 -4.215 -12.422 1 97.12 110 GLY B O 1
ATOM 1783 N N . ARG B 1 111 ? -2.748 -4.797 -10.562 1 97.56 111 ARG B N 1
ATOM 1784 C CA . ARG B 1 111 ? -1.616 -4.348 -9.758 1 97.56 111 ARG B CA 1
ATOM 1785 C C . ARG B 1 111 ? -0.547 -5.434 -9.672 1 97.56 111 ARG B C 1
ATOM 1787 O O . ARG B 1 111 ? -0.865 -6.613 -9.508 1 97.56 111 ARG B O 1
ATOM 1794 N N . GLN B 1 112 ? 0.681 -4.922 -9.68 1 98.25 112 GLN B N 1
ATOM 1795 C CA . GLN B 1 112 ? 1.786 -5.855 -9.5 1 98.25 112 GLN B CA 1
ATOM 1796 C C . GLN B 1 112 ? 1.856 -6.344 -8.055 1 98.25 112 GLN B C 1
ATOM 1798 O O . GLN B 1 112 ? 1.8 -5.543 -7.117 1 98.25 112 GLN B O 1
ATOM 1803 N N . VAL B 1 113 ? 1.938 -7.641 -7.934 1 98.62 113 VAL B N 1
ATOM 1804 C CA . VAL B 1 113 ? 2.148 -8.281 -6.637 1 98.62 113 VAL B CA 1
ATOM 1805 C C . VAL B 1 113 ? 3.43 -9.109 -6.676 1 98.62 113 VAL B C 1
ATOM 1807 O O . VAL B 1 113 ? 3.564 -10.016 -7.496 1 98.62 113 VAL B O 1
ATOM 1810 N N . GLU B 1 114 ? 4.312 -8.711 -5.859 1 98.69 114 GLU B N 1
ATOM 1811 C CA . GLU B 1 114 ? 5.523 -9.5 -5.672 1 98.69 114 GLU B CA 1
ATOM 1812 C C . GLU B 1 114 ? 5.301 -10.625 -4.664 1 98.69 114 GLU B C 1
ATOM 1814 O O . GLU B 1 114 ? 4.863 -10.383 -3.539 1 98.69 114 GLU B O 1
ATOM 1819 N N . LEU B 1 115 ? 5.547 -11.812 -5.082 1 98.62 115 LEU B N 1
ATOM 1820 C CA . LEU B 1 115 ? 5.492 -12.977 -4.199 1 98.62 115 LEU B CA 1
ATOM 1821 C C . LEU B 1 115 ? 6.898 -13.445 -3.836 1 98.62 115 LEU B C 1
ATOM 1823 O O . LEU B 1 115 ? 7.695 -13.766 -4.719 1 98.62 115 LEU B O 1
ATOM 1827 N N . LEU B 1 116 ? 7.156 -13.414 -2.596 1 98.31 116 LEU B N 1
ATOM 1828 C CA . LEU B 1 116 ? 8.453 -13.828 -2.074 1 98.31 116 LEU B CA 1
ATOM 1829 C C . LEU B 1 116 ? 8.312 -15.062 -1.185 1 98.31 116 LEU B C 1
ATOM 1831 O O . LEU B 1 116 ? 7.48 -15.078 -0.274 1 98.31 116 LEU B O 1
ATOM 1835 N N . GLU B 1 117 ? 9.133 -16.016 -1.459 1 98.25 117 GLU B N 1
ATOM 1836 C CA . GLU B 1 117 ? 9.109 -17.203 -0.626 1 98.25 117 GLU B CA 1
ATOM 1837 C C . GLU B 1 117 ? 9.516 -16.891 0.811 1 98.25 117 GLU B C 1
ATOM 1839 O O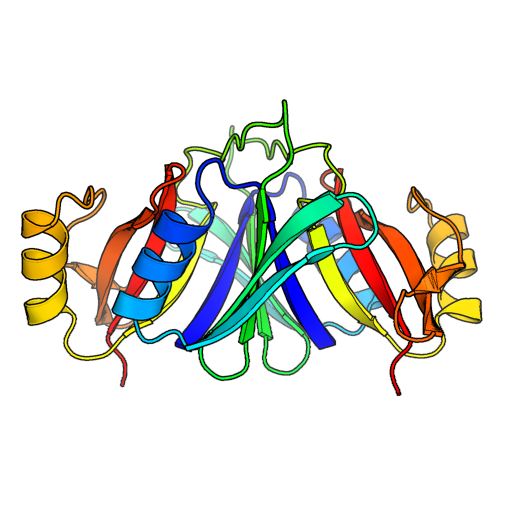 . GLU B 1 117 ? 10.508 -16.203 1.044 1 98.25 117 GLU B O 1
ATOM 1844 N N . ALA B 1 118 ? 8.734 -17.438 1.759 1 93.69 118 ALA B N 1
ATOM 1845 C CA . ALA B 1 118 ? 9.016 -17.234 3.176 1 93.69 118 ALA B CA 1
ATOM 1846 C C . ALA B 1 118 ? 10.266 -17.984 3.604 1 93.69 118 ALA B C 1
ATOM 1848 O O . ALA B 1 118 ? 10.648 -18.984 2.969 1 93.69 118 ALA B O 1
ATOM 1849 N N . ASP B 1 119 ? 11 -17.422 4.652 1 81.69 119 ASP B N 1
ATOM 1850 C CA . ASP B 1 119 ? 12.18 -18.078 5.203 1 81.69 119 ASP B CA 1
ATOM 1851 C C . ASP B 1 119 ? 11.828 -19.469 5.758 1 81.69 119 ASP B C 1
ATOM 1853 O O . ASP B 1 119 ? 10.703 -19.688 6.211 1 81.69 119 ASP B O 1
#